Protein AF-A0A812UNX2-F1 (afdb_monomer_lite)

Foldseek 3Di:
DDDDDDDDDDDDPPDPPDPPPDDPDDDQPEPPQAAPAPDCPCLVVLLVVLLVCCLVPVVVSVRSCCNHVNFGSDLLRSLCSLQPPPHALASLLVQCLDPDPSSVSNLLNNLLPQDQAFHALVLLVLSSCVSHFHDPDLSSNLSNLLSSLVNNQVVLVVVVCVVVPNDDDDDDDDPPDDPPDPLVPAQTHVRNVVLAPGSQLSSQLSSLLVVLLCQQQPDDPVRDGDDDDLVRSQVSQQQSGPPRHGRDSVNSVSSNCCSVVPCLDDPPDVPDSRVSSPDDD

pLDDT: mean 79.2, std 22.29, range [27.22, 98.5]

Secondary structure (DSSP, 8-state):
--PPPPP--PPP----S--SSS------SSSSSS-S----TTHHHHHHHHHHHHHH-HHHHHHHHHHTTSS-SSHHHHHHHHHHS---HHHHHHHHTSSSHHHHHHHHHHHHTS--TT--HHHHHHHHHTTSPPPS-HHHHHHHHHHHHHHHHHHHHHHHHHHTT-SPPPPPP----------TT---HHHHHTT-S-HHHHHHHHHHHHHHHHHHHS--TT-PPP---HHHHHHHTTT-SGGG----HHHHHHHHHHHHH--------TT-TTTT-----

InterPro domains:
  IPR000904 Sec7 domain [PF01369] (45-261)
  IPR000904 Sec7 domain [PS50190] (35-262)
  IPR000904 Sec7 domain [SM00222] (39-264)
  IPR023394 Sec7, C-terminal domain superfamily [G3DSA:1.10.1000.11] (116-267)
  IPR035999 Sec7 domain superfamily [SSF48425] (43-262)

Organism: Symbiodinium pilosum (NCBI:txid2952)

Sequence (281 aa):
MKGPHPHSCLFNPDSPEDIVGSRLQYEPFFVPRQPVIRSQQFKKEFQRIGTLIFNRQPGFGLAFLVASGVARDYPVDMSTFLRRSKVDIKQVGNFLGEAFSLSHTIRLEFLNSVVLQNTGVVSALIQVFHMLQLPDDLQKINRLVHGVARIWWRQHERMQRESSGAAAPRKPLQENGSMQLNLSQELSGLELKQYLSGSDVLHQLMFSTVMLHWYLYRDGPSGTKKDMDFETWQRQNRGIETNGTNVPDHVQQQVYTLVNKASWRRTRCRRSPFCCVLIEI

Radius of gyration: 22.48 Å; chains: 1; bounding box: 42×66×66 Å

Structure (mmCIF, N/CA/C/O backbone):
data_AF-A0A812UNX2-F1
#
_entry.id   AF-A0A812UNX2-F1
#
loop_
_atom_site.group_PDB
_atom_site.id
_atom_site.type_symbol
_atom_site.label_atom_id
_atom_site.label_alt_id
_atom_site.label_comp_id
_atom_site.label_asym_id
_atom_site.label_entity_id
_atom_site.label_seq_id
_atom_site.pdbx_PDB_ins_code
_atom_site.Cartn_x
_atom_site.Cartn_y
_atom_site.Cartn_z
_atom_site.occupancy
_atom_site.B_iso_or_equiv
_atom_site.auth_seq_id
_atom_site.auth_comp_id
_atom_site.auth_asym_id
_atom_site.auth_atom_id
_atom_site.pdbx_PDB_model_num
ATOM 1 N N . MET A 1 1 ? -9.775 -40.201 44.519 1.00 35.72 1 MET A N 1
ATOM 2 C CA . MET A 1 1 ? -9.105 -41.322 43.826 1.00 35.72 1 MET A CA 1
ATOM 3 C C . MET A 1 1 ? -9.282 -41.128 42.326 1.00 35.72 1 MET A C 1
ATOM 5 O O . MET A 1 1 ? -10.330 -40.662 41.910 1.00 35.72 1 MET A O 1
ATOM 9 N N . LYS A 1 2 ? -8.187 -41.357 41.598 1.00 37.22 2 LYS A N 1
ATOM 10 C CA . LYS A 1 2 ? -7.850 -41.028 40.199 1.00 37.22 2 LYS A CA 1
ATOM 11 C C . LYS A 1 2 ? -8.960 -41.237 39.148 1.00 37.22 2 LYS A C 1
ATOM 13 O O . LYS A 1 2 ? -9.562 -42.302 39.098 1.00 37.22 2 LYS A O 1
ATOM 18 N N . GLY A 1 3 ? -9.144 -40.236 38.280 1.00 30.86 3 GLY A N 1
ATOM 19 C CA . GLY A 1 3 ? -9.826 -40.371 36.984 1.00 30.86 3 GLY A CA 1
ATOM 20 C C . GLY A 1 3 ? -8.896 -40.960 35.906 1.00 30.86 3 GLY A C 1
ATOM 21 O O . GLY A 1 3 ? -7.685 -41.030 36.138 1.00 30.86 3 GLY A O 1
ATOM 22 N N . PRO A 1 4 ? -9.420 -41.408 34.750 1.00 43.41 4 PRO A N 1
ATOM 23 C CA . PRO A 1 4 ? -8.612 -42.079 33.741 1.00 43.41 4 PRO A CA 1
ATOM 24 C C . PRO A 1 4 ? -7.936 -41.085 32.784 1.00 43.41 4 PRO A C 1
ATOM 26 O O . PRO A 1 4 ? -8.546 -40.134 32.298 1.00 43.41 4 PRO A O 1
ATOM 29 N N . HIS A 1 5 ? -6.647 -41.333 32.546 1.00 39.78 5 HIS A N 1
ATOM 30 C CA . HIS A 1 5 ? -5.764 -40.616 31.628 1.00 39.78 5 HIS A CA 1
ATOM 31 C C . HIS A 1 5 ? -6.117 -40.863 30.145 1.00 39.78 5 HIS A C 1
ATOM 33 O O . HIS A 1 5 ? -6.666 -41.915 29.816 1.00 39.78 5 HIS A O 1
ATOM 39 N N . PRO A 1 6 ? -5.767 -39.926 29.242 1.00 43.19 6 PRO A N 1
ATOM 40 C CA . PRO A 1 6 ? -6.031 -40.040 27.813 1.00 43.19 6 PRO A CA 1
ATOM 41 C C . PRO A 1 6 ? -4.988 -40.907 27.094 1.00 43.19 6 PRO A C 1
ATOM 43 O O . PRO A 1 6 ? -3.814 -40.946 27.464 1.00 43.19 6 PRO A O 1
ATOM 46 N N . HIS A 1 7 ? -5.445 -41.569 26.031 1.00 37.22 7 HIS A N 1
ATOM 47 C CA . HIS A 1 7 ? -4.655 -42.393 25.124 1.00 37.22 7 HIS A CA 1
ATOM 48 C C . HIS A 1 7 ? -3.455 -41.632 24.541 1.00 37.22 7 HIS A C 1
ATOM 50 O O . HIS A 1 7 ? -3.594 -40.605 23.879 1.00 37.22 7 HIS A O 1
ATOM 56 N N . SER A 1 8 ? -2.270 -42.185 24.782 1.00 34.94 8 SER A N 1
ATOM 57 C CA . SER A 1 8 ? -1.001 -41.833 24.160 1.00 34.94 8 SER A CA 1
ATOM 58 C C . SER A 1 8 ? -0.968 -42.316 22.706 1.00 34.94 8 SER A C 1
ATOM 60 O O . SER A 1 8 ? -0.849 -43.517 22.460 1.00 34.94 8 SER A O 1
ATOM 62 N N . CYS A 1 9 ? -1.038 -41.398 21.743 1.00 38.69 9 CYS A N 1
ATOM 63 C CA . CYS A 1 9 ? -0.617 -41.680 20.372 1.00 38.69 9 CYS A CA 1
ATOM 64 C C . CYS A 1 9 ? 0.909 -41.553 20.299 1.00 38.69 9 CYS A C 1
ATOM 66 O O . CYS A 1 9 ? 1.467 -40.481 20.534 1.00 38.69 9 CYS A O 1
ATOM 68 N N . LEU A 1 10 ? 1.563 -42.679 20.021 1.00 32.06 10 LEU A N 1
ATOM 69 C CA . LEU A 1 10 ? 2.997 -42.808 19.793 1.00 32.06 10 LEU A CA 1
ATOM 70 C C . LEU A 1 10 ? 3.402 -41.988 18.557 1.00 32.06 10 LEU A C 1
ATOM 72 O O . LEU A 1 10 ? 2.867 -42.196 17.470 1.00 32.06 10 LEU A O 1
ATOM 76 N N . PHE A 1 11 ? 4.334 -41.053 18.740 1.00 35.94 11 PHE A N 1
ATOM 77 C CA . PHE A 1 11 ? 4.992 -40.320 17.659 1.00 35.94 11 PHE A CA 1
ATOM 78 C C . PHE A 1 11 ? 6.116 -41.184 17.076 1.00 35.94 11 PHE A C 1
ATOM 80 O O . PHE A 1 11 ? 6.968 -41.673 17.816 1.00 35.94 11 PHE A O 1
ATOM 87 N N . ASN A 1 12 ? 6.105 -41.354 15.757 1.00 34.09 12 ASN A N 1
ATOM 88 C CA . ASN A 1 12 ? 7.154 -42.010 14.981 1.00 34.09 12 ASN A CA 1
ATOM 89 C C . ASN A 1 12 ? 8.088 -40.906 14.425 1.00 34.09 12 ASN A C 1
ATOM 91 O O . ASN A 1 12 ? 7.558 -39.983 13.805 1.00 34.09 12 ASN A O 1
ATOM 95 N N . PRO A 1 13 ? 9.414 -40.912 14.669 1.00 37.62 13 PRO A N 1
ATOM 96 C CA . PRO A 1 13 ? 10.252 -39.723 14.461 1.00 37.62 13 PRO A CA 1
ATOM 97 C C . PRO A 1 13 ? 10.945 -39.599 13.086 1.00 37.62 13 PRO A C 1
ATOM 99 O O . PRO A 1 13 ? 11.789 -38.722 12.939 1.00 37.62 13 PRO A O 1
ATOM 102 N N . ASP A 1 14 ? 10.586 -40.387 12.068 1.00 36.62 14 ASP A N 1
ATOM 103 C CA . ASP A 1 14 ? 11.322 -40.410 10.787 1.00 36.62 14 ASP A CA 1
ATOM 104 C C . ASP A 1 14 ? 10.570 -39.765 9.604 1.00 36.62 14 ASP A C 1
ATOM 106 O O . ASP A 1 14 ? 10.225 -40.426 8.625 1.00 36.62 14 ASP A O 1
ATOM 110 N N . SER A 1 15 ? 10.356 -38.444 9.650 1.00 35.38 15 SER A N 1
ATOM 111 C CA . SER A 1 15 ? 10.070 -37.643 8.442 1.00 35.38 15 SER A CA 1
ATOM 112 C C . SER A 1 15 ? 10.490 -36.168 8.621 1.00 35.38 15 SER A C 1
ATOM 114 O O . SER A 1 15 ? 9.888 -35.482 9.452 1.00 35.38 15 SER A O 1
ATOM 116 N N . PRO A 1 16 ? 11.475 -35.634 7.867 1.00 42.53 16 PRO A N 1
ATOM 117 C CA . PRO A 1 16 ? 11.962 -34.258 8.044 1.00 42.53 16 PRO A CA 1
ATOM 118 C C . PRO A 1 16 ? 11.144 -33.143 7.368 1.00 42.53 16 PRO A C 1
ATOM 120 O O . PRO A 1 16 ? 11.578 -31.995 7.388 1.00 42.53 16 PRO A O 1
ATOM 123 N N . GLU A 1 17 ? 9.984 -33.416 6.772 1.00 40.62 17 GLU A N 1
ATOM 124 C CA . GLU A 1 17 ? 9.268 -32.425 5.958 1.00 40.62 17 GLU A CA 1
ATOM 125 C C . GLU A 1 17 ? 7.777 -32.387 6.310 1.00 40.62 17 GLU A C 1
ATOM 127 O O . GLU A 1 17 ? 6.999 -33.054 5.651 1.00 40.62 17 GLU A O 1
ATOM 132 N N . ASP A 1 18 ? 7.389 -31.662 7.377 1.00 37.00 18 ASP A N 1
ATOM 133 C CA . ASP A 1 18 ? 6.013 -31.129 7.561 1.00 37.00 18 ASP A CA 1
ATOM 134 C C . ASP A 1 18 ? 5.828 -30.250 8.830 1.00 37.00 18 ASP A C 1
ATOM 136 O O . ASP A 1 18 ? 4.821 -30.311 9.540 1.00 37.00 18 ASP A O 1
ATOM 140 N N . ILE A 1 19 ? 6.785 -29.363 9.149 1.00 45.00 19 ILE A N 1
ATOM 141 C CA . ILE A 1 19 ? 6.707 -28.476 10.336 1.00 45.00 19 ILE A CA 1
ATOM 142 C C . ILE A 1 19 ? 6.565 -26.997 9.945 1.00 45.00 19 ILE A C 1
ATOM 144 O O . ILE A 1 19 ? 7.319 -26.148 10.402 1.00 45.00 19 ILE A O 1
ATOM 148 N N . VAL A 1 20 ? 5.593 -26.648 9.095 1.00 41.06 20 VAL A N 1
ATOM 149 C CA . VAL A 1 20 ? 5.113 -25.243 8.984 1.00 41.06 20 VAL A CA 1
ATOM 150 C C . VAL A 1 20 ? 3.575 -25.148 8.868 1.00 41.06 20 VAL A C 1
ATOM 152 O O . VAL A 1 20 ? 3.011 -24.058 8.828 1.00 41.06 20 VAL A O 1
ATOM 155 N N . GLY A 1 21 ? 2.852 -26.275 8.866 1.00 41.56 21 GLY A N 1
ATOM 156 C CA . GLY A 1 21 ? 1.404 -26.301 8.603 1.00 41.56 21 GLY A CA 1
ATOM 157 C C . GLY A 1 21 ? 0.472 -26.346 9.820 1.00 41.56 21 GLY A C 1
ATOM 158 O O . GLY A 1 21 ? -0.728 -26.121 9.671 1.00 41.56 21 GLY A O 1
ATOM 159 N N . SER A 1 22 ? 0.972 -26.610 11.030 1.00 44.12 22 SER A N 1
ATOM 160 C CA . SER A 1 22 ? 0.109 -27.049 12.138 1.00 44.12 22 SER A CA 1
ATOM 161 C C . SER A 1 22 ? 0.280 -26.193 13.396 1.00 44.12 22 SER A C 1
ATOM 163 O O . SER A 1 22 ? 1.251 -26.342 14.127 1.00 44.12 22 SER A O 1
ATOM 165 N N . ARG A 1 23 ? -0.734 -25.353 13.674 1.00 41.44 23 ARG A N 1
ATOM 166 C CA . ARG A 1 23 ? -0.936 -24.477 14.857 1.00 41.44 23 ARG A CA 1
ATOM 167 C C . ARG A 1 23 ? -0.158 -23.152 14.897 1.00 41.44 23 ARG A C 1
ATOM 169 O O . ARG A 1 23 ? 0.675 -22.935 15.769 1.00 41.44 23 ARG A O 1
ATOM 176 N N . LEU A 1 24 ? -0.588 -22.170 14.105 1.00 43.03 24 LEU A N 1
ATOM 177 C CA . LEU A 1 24 ? -0.516 -20.780 14.574 1.00 43.03 24 LEU A CA 1
ATOM 178 C C . LEU A 1 24 ? -1.589 -20.601 15.660 1.00 43.03 24 LEU A C 1
ATOM 180 O O . LEU A 1 24 ? -2.754 -20.342 15.358 1.00 43.03 24 LEU A O 1
ATOM 184 N N . GLN A 1 25 ? -1.230 -20.823 16.928 1.00 47.44 25 GLN A N 1
ATOM 185 C CA . GLN A 1 25 ? -2.078 -20.397 18.041 1.00 47.44 25 GLN A CA 1
ATOM 186 C C . GLN A 1 25 ? -2.157 -18.869 18.012 1.00 47.44 25 GLN A C 1
ATOM 188 O O . GLN A 1 25 ? -1.136 -18.187 17.973 1.00 47.44 25 GLN A O 1
ATOM 193 N N . TYR A 1 26 ? -3.375 -18.328 17.982 1.00 52.38 26 TYR A N 1
ATOM 194 C CA . TYR A 1 26 ? -3.584 -16.890 18.091 1.00 52.38 26 TYR A CA 1
ATOM 195 C C . TYR A 1 26 ? -3.174 -16.430 19.493 1.00 52.38 26 TYR A C 1
ATOM 197 O O . TYR A 1 26 ? -3.909 -16.660 20.459 1.00 52.38 26 TYR A O 1
ATOM 205 N N . GLU A 1 27 ? -2.010 -15.795 19.605 1.00 64.12 27 GLU A N 1
ATOM 206 C CA . GLU A 1 27 ? -1.622 -15.077 20.812 1.00 64.12 27 GLU A CA 1
ATOM 207 C C . GLU A 1 27 ? -2.129 -13.629 20.730 1.00 64.12 27 GLU A C 1
ATOM 209 O O . GLU A 1 27 ? -1.767 -12.905 19.801 1.00 64.12 27 GLU A O 1
ATOM 214 N N . PRO A 1 28 ? -2.995 -13.200 21.666 1.00 67.44 28 PRO A N 1
ATOM 215 C CA . PRO A 1 28 ? -3.441 -11.817 21.724 1.00 67.44 28 PRO A CA 1
ATOM 216 C C . PRO A 1 28 ? -2.259 -10.893 22.012 1.00 67.44 28 PRO A C 1
ATOM 218 O O . PRO A 1 28 ? -1.419 -11.190 22.863 1.00 67.44 28 PRO A O 1
ATOM 221 N N . PHE A 1 29 ? -2.213 -9.758 21.320 1.00 79.69 29 PHE A N 1
ATOM 222 C CA . PHE A 1 29 ? -1.148 -8.772 21.477 1.00 79.69 29 PHE A CA 1
ATOM 223 C C . PHE A 1 29 ? -1.317 -7.930 22.739 1.00 79.69 29 PHE A C 1
ATOM 225 O O . PHE A 1 29 ? -0.342 -7.359 23.230 1.00 79.69 29 PHE A O 1
ATOM 232 N N . PHE A 1 30 ? -2.544 -7.828 23.253 1.00 82.44 30 PHE A N 1
ATOM 233 C CA . PHE A 1 30 ? -2.870 -6.964 24.376 1.00 82.44 30 PHE A CA 1
ATOM 234 C C . PHE A 1 30 ? -3.476 -7.747 25.544 1.00 82.44 30 PHE A C 1
ATOM 236 O O . PHE A 1 30 ? -4.302 -8.650 25.394 1.00 82.44 30 PHE A O 1
ATOM 243 N N . VAL A 1 31 ? -3.081 -7.346 26.751 1.00 73.12 31 VAL A N 1
ATOM 244 C CA . VAL A 1 31 ? -3.655 -7.807 28.017 1.00 73.12 31 VAL A CA 1
ATOM 245 C C . VAL A 1 31 ? -4.157 -6.561 28.760 1.00 73.12 31 VAL A C 1
ATOM 247 O O . VAL A 1 31 ? -3.417 -5.579 28.822 1.00 73.12 31 VAL A O 1
ATOM 250 N N . PRO A 1 32 ? -5.380 -6.554 29.323 1.00 68.56 32 PRO A N 1
ATOM 251 C CA . PRO A 1 32 ? -6.352 -7.647 29.382 1.00 68.56 32 PRO A CA 1
ATOM 252 C C . PRO A 1 32 ? -7.090 -7.885 28.053 1.00 68.56 32 PRO A C 1
ATOM 254 O O . PRO A 1 32 ? -7.408 -6.955 27.320 1.00 68.56 32 PRO A O 1
ATOM 257 N N . ARG A 1 33 ? -7.409 -9.159 27.775 1.00 69.69 33 ARG A N 1
ATOM 258 C CA . ARG A 1 33 ? -8.100 -9.593 26.540 1.00 69.69 33 ARG A CA 1
ATOM 259 C C . ARG A 1 33 ? -9.535 -9.073 26.433 1.00 69.69 33 ARG A C 1
ATOM 261 O O . ARG A 1 33 ? -10.098 -9.014 25.344 1.00 69.69 33 ARG A O 1
ATOM 268 N N . GLN A 1 34 ? -10.154 -8.788 27.577 1.00 75.94 34 GLN A N 1
ATOM 269 C CA . GLN A 1 34 ? -11.512 -8.274 27.654 1.00 75.94 34 GLN A CA 1
ATOM 270 C C . GLN A 1 34 ? -11.492 -6.783 27.978 1.00 75.94 34 GLN A C 1
ATOM 272 O O . GLN A 1 34 ? -10.636 -6.345 28.752 1.00 75.94 34 GLN A O 1
ATOM 277 N N . PRO A 1 35 ? -12.469 -6.023 27.458 1.00 84.00 35 PRO A N 1
ATOM 278 C CA . PRO A 1 35 ? -12.638 -4.632 27.831 1.00 84.00 35 PRO A CA 1
ATOM 279 C C . PRO A 1 35 ? -12.766 -4.485 29.346 1.00 84.00 35 PRO A C 1
ATOM 281 O O . PRO A 1 35 ? -13.596 -5.143 29.979 1.00 84.00 35 PRO A O 1
ATOM 284 N N . VAL A 1 36 ? -11.971 -3.585 29.914 1.00 85.00 36 VAL A N 1
ATOM 285 C CA . VAL A 1 36 ? -12.100 -3.156 31.310 1.00 85.00 36 VAL A CA 1
ATOM 286 C C . VAL A 1 36 ? -13.390 -2.352 31.468 1.00 85.00 36 VAL A C 1
ATOM 288 O O . VAL A 1 36 ? -14.116 -2.502 32.450 1.00 85.00 36 VAL A O 1
ATOM 291 N N . ILE A 1 37 ? -13.720 -1.542 30.459 1.00 82.38 37 ILE A N 1
ATOM 292 C CA . ILE A 1 37 ? -14.948 -0.753 30.414 1.00 82.38 37 ILE A CA 1
ATOM 293 C C . ILE A 1 37 ? -15.991 -1.503 29.583 1.00 82.38 37 ILE A C 1
ATOM 295 O O . ILE A 1 37 ? -15.825 -1.699 28.382 1.00 82.38 37 ILE A O 1
ATOM 299 N N . ARG A 1 38 ? -17.086 -1.927 30.225 1.00 77.56 38 ARG A N 1
ATOM 300 C CA . ARG A 1 38 ? -18.174 -2.673 29.560 1.00 77.56 38 ARG A CA 1
ATOM 301 C C . ARG A 1 38 ? -19.283 -1.776 29.005 1.00 77.56 38 ARG A C 1
ATOM 303 O O . ARG A 1 38 ? -20.031 -2.203 28.127 1.00 77.56 38 ARG A O 1
ATOM 310 N N . SER A 1 39 ? -19.388 -0.540 29.497 1.00 80.19 39 SER A N 1
ATOM 311 C C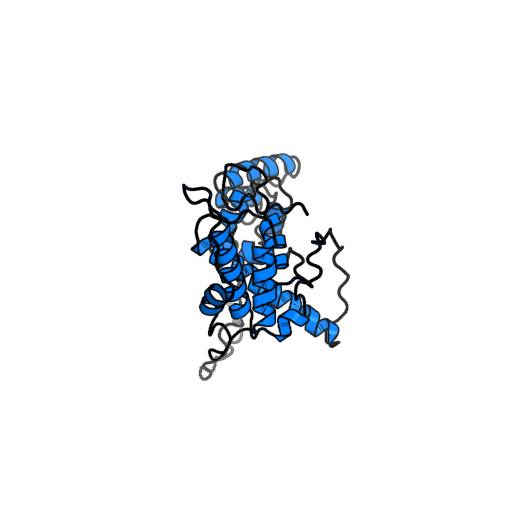A . SER A 1 39 ? -20.393 0.422 29.034 1.00 80.19 39 SER A CA 1
ATOM 312 C C . SER A 1 39 ? -20.062 0.939 27.633 1.00 80.19 39 SER A C 1
ATOM 314 O O . SER A 1 39 ? -18.969 1.440 27.385 1.00 80.19 39 SER A O 1
ATOM 316 N N . GLN A 1 40 ? -21.035 0.863 26.723 1.00 80.81 40 GLN A N 1
ATOM 317 C CA . GLN A 1 40 ? -20.902 1.358 25.347 1.00 80.81 40 GLN A CA 1
ATOM 318 C C . GLN A 1 40 ? -21.234 2.852 25.206 1.00 80.81 40 GLN A C 1
ATOM 320 O O . GLN A 1 40 ? -21.041 3.425 24.134 1.00 80.81 40 GLN A O 1
ATOM 325 N N . GLN A 1 41 ? -21.700 3.498 26.280 1.00 87.38 41 GLN A N 1
ATOM 326 C CA . GLN A 1 41 ? -22.162 4.890 26.266 1.00 87.38 41 GLN A CA 1
ATOM 327 C C . GLN A 1 41 ? -21.089 5.868 25.763 1.00 87.38 41 GLN A C 1
ATOM 329 O O . GLN A 1 41 ? -21.397 6.814 25.043 1.00 87.38 41 GLN A O 1
ATOM 334 N N . PHE A 1 42 ? -19.820 5.605 26.080 1.00 89.31 42 PHE A N 1
ATOM 335 C CA . PHE A 1 42 ? -18.695 6.486 25.752 1.00 89.31 42 PHE A CA 1
ATOM 336 C C . PHE A 1 42 ? -17.849 5.987 24.575 1.00 89.31 42 PHE A C 1
ATOM 338 O O . PHE A 1 42 ? -16.762 6.509 24.336 1.00 89.31 42 PHE A O 1
ATOM 345 N N . LYS A 1 43 ? -18.336 5.010 23.793 1.00 90.19 43 LYS A N 1
ATOM 346 C CA . LYS A 1 43 ? -17.551 4.366 22.724 1.00 90.19 43 LYS A CA 1
ATOM 347 C C . LYS A 1 43 ? -16.965 5.362 21.716 1.00 90.19 43 LYS A C 1
ATOM 349 O O . LYS A 1 43 ? -15.807 5.229 21.332 1.00 90.19 43 LYS A O 1
ATOM 354 N N . LYS A 1 44 ? -17.741 6.373 21.306 1.00 92.06 44 LYS A N 1
ATOM 355 C CA . LYS A 1 44 ? -17.278 7.415 20.369 1.00 92.06 44 LYS A CA 1
ATOM 356 C C . LYS A 1 44 ? -16.172 8.287 20.971 1.00 92.06 44 LYS A C 1
ATOM 358 O O . LYS A 1 44 ? -15.215 8.614 20.275 1.00 92.06 44 LYS A O 1
ATOM 363 N N . GLU A 1 45 ? -16.281 8.630 22.253 1.00 94.31 45 GLU A N 1
ATOM 364 C CA . GLU A 1 45 ? -15.266 9.436 22.936 1.00 94.31 45 GLU A CA 1
ATOM 365 C C . GLU A 1 45 ? -13.988 8.628 23.170 1.00 94.31 45 GLU A C 1
ATOM 367 O O . GLU A 1 45 ? -12.893 9.110 22.891 1.00 94.31 45 GLU A O 1
ATOM 372 N N . PHE A 1 46 ? -14.109 7.354 23.551 1.00 94.81 46 PHE A N 1
ATOM 373 C CA . PHE A 1 46 ? -12.961 6.452 23.627 1.00 94.81 46 PHE A CA 1
ATOM 374 C C . PHE A 1 46 ? -12.296 6.244 22.269 1.00 94.81 46 PHE A C 1
ATOM 376 O O . PHE A 1 46 ? -11.072 6.243 22.191 1.00 94.81 46 PHE A O 1
ATOM 383 N N . GLN A 1 47 ? -13.062 6.147 21.180 1.00 95.44 47 GLN A N 1
ATOM 384 C CA . GLN A 1 47 ? -12.479 6.104 19.841 1.00 95.44 47 GLN A CA 1
ATOM 385 C C . GLN A 1 47 ? -11.676 7.379 19.545 1.00 95.44 47 GLN A C 1
ATOM 387 O O . GLN A 1 47 ? -10.551 7.285 19.060 1.00 95.44 47 GLN A O 1
ATOM 392 N N . ARG A 1 48 ? -12.208 8.562 19.889 1.00 95.50 48 ARG A N 1
ATOM 393 C CA . ARG A 1 48 ? -11.520 9.851 19.711 1.00 95.50 48 ARG A CA 1
ATOM 394 C C . ARG A 1 48 ? -10.224 9.925 20.523 1.00 95.50 48 ARG A C 1
ATOM 396 O O . ARG A 1 48 ? -9.189 10.312 19.982 1.00 95.50 48 ARG A O 1
ATOM 403 N N . ILE A 1 49 ? -10.261 9.517 21.791 1.00 95.69 49 ILE A N 1
ATOM 404 C CA . ILE A 1 49 ? -9.082 9.455 22.667 1.00 95.69 49 ILE A CA 1
ATOM 405 C C . ILE A 1 49 ? -8.061 8.454 22.113 1.00 95.69 49 ILE A C 1
ATOM 407 O O . ILE A 1 49 ? -6.888 8.793 21.979 1.00 95.69 49 ILE A O 1
ATOM 411 N N . GLY A 1 50 ? -8.502 7.262 21.708 1.00 96.44 50 GLY A N 1
ATOM 412 C CA . GLY A 1 50 ? -7.649 6.246 21.094 1.00 96.44 50 GLY A CA 1
ATOM 413 C C . GLY A 1 50 ? -6.966 6.741 19.818 1.00 96.44 50 GLY A C 1
ATOM 414 O O . GLY A 1 50 ? -5.778 6.498 19.637 1.00 96.44 50 GLY A O 1
ATOM 415 N N . THR A 1 51 ? -7.660 7.517 18.978 1.00 97.25 51 THR A N 1
ATOM 416 C CA . THR A 1 51 ? -7.060 8.199 17.817 1.00 97.25 51 THR A CA 1
ATOM 417 C C . THR A 1 51 ? -5.977 9.200 18.228 1.00 97.25 51 THR A C 1
ATOM 419 O O . THR A 1 51 ? -4.898 9.203 17.637 1.00 97.25 51 THR A O 1
ATOM 422 N N . LEU A 1 52 ? -6.218 10.024 19.254 1.00 97.12 52 LEU A N 1
ATOM 423 C CA . LEU A 1 52 ? -5.220 10.981 19.750 1.00 97.12 52 LEU A CA 1
ATOM 424 C C . LEU A 1 52 ? -3.974 10.279 20.306 1.00 97.12 52 LEU A C 1
ATOM 426 O O . LEU A 1 52 ? -2.855 10.712 20.026 1.00 97.12 52 LEU A O 1
ATOM 430 N N . ILE A 1 53 ? -4.160 9.194 21.065 1.00 97.56 53 ILE A N 1
ATOM 431 C CA . ILE A 1 53 ? -3.054 8.388 21.593 1.00 97.56 53 ILE A CA 1
ATOM 432 C C . ILE A 1 53 ? -2.315 7.713 20.437 1.00 97.56 53 ILE A C 1
ATOM 434 O O . ILE A 1 53 ? -1.097 7.826 20.377 1.00 97.56 53 ILE A O 1
ATOM 438 N N . PHE A 1 54 ? -3.022 7.093 19.486 1.00 97.69 54 PHE A N 1
ATOM 439 C CA . PHE A 1 54 ? -2.419 6.432 18.325 1.00 97.69 54 PHE A CA 1
ATOM 440 C C . PHE A 1 54 ? -1.521 7.382 17.527 1.00 97.69 54 PHE A C 1
ATOM 442 O O . PHE A 1 54 ? -0.388 7.037 17.202 1.00 97.69 54 PHE A O 1
ATOM 449 N N . ASN A 1 55 ? -1.991 8.607 17.273 1.00 96.44 55 ASN A N 1
ATOM 450 C CA . ASN A 1 55 ? -1.226 9.598 16.519 1.00 96.44 55 ASN A CA 1
ATOM 451 C C . ASN A 1 55 ? 0.085 10.000 17.222 1.00 96.44 55 ASN A C 1
ATOM 453 O O . ASN A 1 55 ? 1.007 10.473 16.564 1.00 96.44 55 ASN A O 1
ATOM 457 N N . ARG A 1 56 ? 0.212 9.783 18.537 1.00 96.06 56 ARG A N 1
ATOM 458 C CA . ARG A 1 56 ? 1.459 9.998 19.290 1.00 96.06 56 ARG A CA 1
ATOM 459 C C . ARG A 1 56 ? 2.266 8.712 19.452 1.00 96.06 56 ARG A C 1
ATOM 461 O O . ARG A 1 56 ? 3.465 8.706 19.205 1.00 96.06 56 ARG A O 1
ATOM 468 N N . GLN A 1 57 ? 1.609 7.640 19.884 1.00 96.25 57 GLN A N 1
ATOM 469 C CA . GLN A 1 57 ? 2.191 6.336 20.174 1.00 96.25 57 GLN A CA 1
ATOM 470 C C . GLN A 1 57 ? 1.218 5.223 19.727 1.00 96.25 57 GLN A C 1
ATOM 472 O O . GLN A 1 57 ? 0.324 4.830 20.486 1.00 96.25 57 GLN A O 1
ATOM 477 N N . PRO A 1 58 ? 1.383 4.689 18.500 1.00 95.94 58 PRO A N 1
ATOM 478 C CA . PRO A 1 58 ? 0.455 3.735 17.889 1.00 95.94 58 PRO A CA 1
ATOM 479 C C . PRO A 1 58 ? 0.109 2.521 18.758 1.00 95.94 58 PRO A C 1
ATOM 481 O O . PRO A 1 58 ? -1.067 2.207 18.931 1.00 95.94 58 PRO A O 1
ATOM 484 N N . GLY A 1 59 ? 1.116 1.878 19.363 1.00 94.06 59 GLY A N 1
ATOM 485 C CA . GLY A 1 59 ? 0.918 0.694 20.206 1.00 94.06 59 GLY A CA 1
ATOM 486 C C . GLY A 1 59 ? 0.006 0.956 21.409 1.00 94.06 59 GLY A C 1
ATOM 487 O O . GLY A 1 59 ? -0.926 0.192 21.647 1.00 94.06 59 GLY A O 1
ATOM 488 N N . PHE A 1 60 ? 0.205 2.075 22.115 1.00 95.25 60 PHE A N 1
ATOM 489 C CA . PHE A 1 60 ? -0.651 2.458 23.243 1.00 95.25 60 PHE A CA 1
ATOM 490 C C . PHE A 1 60 ? -2.052 2.877 22.799 1.00 95.25 60 PHE A C 1
ATOM 492 O O . PHE A 1 60 ? -3.020 2.611 23.507 1.00 95.25 60 PHE A O 1
ATOM 499 N N . GLY A 1 61 ? -2.185 3.489 21.619 1.00 96.44 61 GLY A N 1
ATOM 500 C CA . GLY A 1 61 ? -3.492 3.814 21.050 1.00 96.44 61 GLY A CA 1
ATOM 501 C C . GLY A 1 61 ? -4.324 2.558 20.802 1.00 96.44 61 GLY A C 1
ATOM 502 O O . GLY A 1 61 ? -5.477 2.492 21.223 1.00 96.44 61 GLY A O 1
ATOM 503 N N . LEU A 1 62 ? -3.722 1.534 20.190 1.00 95.81 62 LEU A N 1
ATOM 504 C CA . LEU A 1 62 ? -4.376 0.242 19.973 1.00 95.81 62 LEU A CA 1
ATOM 505 C C . LEU A 1 62 ? -4.691 -0.475 21.295 1.00 95.81 62 LEU A C 1
ATOM 507 O O . LEU A 1 62 ? -5.816 -0.941 21.473 1.00 95.81 62 LEU A O 1
ATOM 511 N N . ALA A 1 63 ? -3.756 -0.483 22.251 1.00 93.94 63 ALA A N 1
ATOM 512 C CA . ALA A 1 63 ? -3.984 -1.051 23.581 1.00 93.94 63 ALA A CA 1
ATOM 513 C C . ALA A 1 63 ? -5.176 -0.389 24.294 1.00 93.94 63 ALA A C 1
ATOM 515 O O . ALA A 1 63 ? -6.038 -1.073 24.846 1.00 93.94 63 ALA A O 1
ATOM 516 N N . PHE A 1 64 ? -5.266 0.944 24.239 1.00 94.81 64 PHE A N 1
ATOM 517 C CA . PHE A 1 64 ? -6.376 1.695 24.822 1.00 94.81 64 PHE A CA 1
ATOM 518 C C . PHE A 1 64 ? -7.717 1.332 24.174 1.00 94.81 64 PHE A C 1
ATOM 520 O O . PHE A 1 64 ? -8.718 1.166 24.872 1.00 94.81 64 PHE A O 1
ATOM 527 N N . LEU A 1 65 ? -7.759 1.175 22.849 1.00 94.06 65 LEU A N 1
ATOM 528 C CA . LEU A 1 65 ? -8.981 0.798 22.130 1.00 94.06 65 LEU A CA 1
ATOM 529 C C . LEU A 1 65 ? -9.478 -0.598 22.524 1.00 94.06 65 LEU A C 1
ATOM 531 O O . LEU A 1 65 ? -10.689 -0.796 22.620 1.00 94.06 65 LEU A O 1
ATOM 535 N N . VAL A 1 66 ? -8.563 -1.533 22.797 1.00 93.00 66 VAL A N 1
ATOM 536 C CA . VAL A 1 66 ? -8.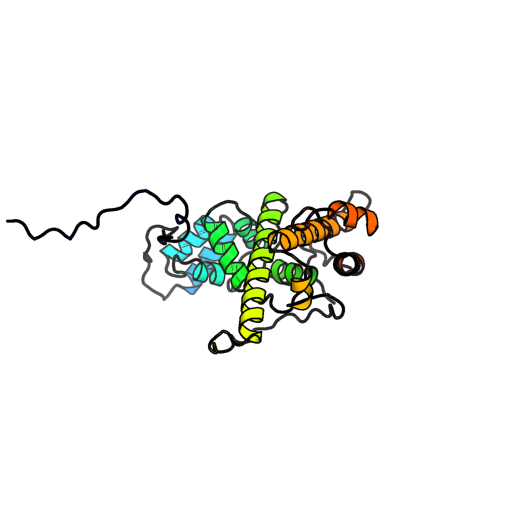897 -2.864 23.333 1.00 93.00 66 VAL A CA 1
ATOM 537 C C . VAL A 1 66 ? -9.407 -2.760 24.762 1.00 93.00 66 VAL A C 1
ATOM 539 O O . VAL A 1 66 ? -10.505 -3.227 25.066 1.00 93.00 66 VAL A O 1
ATOM 542 N N . ALA A 1 67 ? -8.654 -2.088 25.633 1.00 92.12 67 ALA A N 1
ATOM 543 C CA . ALA A 1 67 ? -8.995 -1.956 27.047 1.00 92.12 67 ALA A CA 1
ATOM 544 C C . ALA A 1 67 ? -10.333 -1.224 27.271 1.00 92.12 67 ALA A C 1
ATOM 546 O O . ALA A 1 67 ? -11.072 -1.547 28.201 1.00 92.12 67 ALA A O 1
ATOM 547 N N . SER A 1 68 ? -10.675 -0.267 26.405 1.00 92.44 68 SER A N 1
ATOM 548 C CA . SER A 1 68 ? -11.943 0.477 26.440 1.00 92.44 68 SER A CA 1
ATOM 549 C C . SER A 1 68 ? -13.103 -0.218 25.714 1.00 92.44 68 SER A C 1
ATOM 551 O O . SER A 1 68 ? -14.228 0.277 25.754 1.00 92.44 68 SER A O 1
ATOM 553 N N . GLY A 1 69 ? -12.857 -1.347 25.039 1.00 91.12 69 GLY A N 1
ATOM 554 C CA . GLY A 1 69 ? -13.878 -2.098 24.299 1.00 91.12 69 GLY A CA 1
ATOM 555 C C . GLY A 1 69 ? -14.354 -1.447 23.004 1.00 91.12 69 GLY A C 1
ATOM 556 O O . GLY A 1 69 ? -15.408 -1.812 22.475 1.00 91.12 69 GLY A O 1
ATOM 557 N N . VAL A 1 70 ? -13.585 -0.494 22.472 1.00 92.44 70 VAL A N 1
ATOM 558 C CA . VAL A 1 70 ? -13.844 0.112 21.161 1.00 92.44 70 VAL A CA 1
ATOM 559 C C . VAL A 1 70 ? -13.513 -0.870 20.040 1.00 92.44 70 VAL A C 1
ATOM 561 O O . VAL A 1 70 ? -14.294 -0.993 19.095 1.00 92.44 70 VAL A O 1
ATOM 564 N N . ALA A 1 71 ? -12.390 -1.577 20.169 1.00 91.81 71 ALA A N 1
ATOM 565 C CA . ALA A 1 71 ? -11.940 -2.617 19.254 1.00 91.81 71 ALA A CA 1
ATOM 566 C C . ALA A 1 71 ? -11.687 -3.915 20.026 1.00 91.81 71 ALA A C 1
ATOM 568 O O . ALA A 1 71 ? -11.368 -3.895 21.212 1.00 91.81 71 ALA A O 1
ATOM 569 N N . ARG A 1 72 ? -11.824 -5.054 19.352 1.00 90.81 72 ARG A N 1
ATOM 570 C CA . ARG A 1 72 ? -11.330 -6.323 19.892 1.00 90.81 72 ARG A CA 1
ATOM 571 C C . ARG A 1 72 ? -9.846 -6.439 19.578 1.00 90.81 72 ARG A C 1
ATOM 573 O O . ARG A 1 72 ? -9.375 -5.860 18.599 1.00 90.81 72 ARG A O 1
ATOM 580 N N . ASP A 1 73 ? -9.134 -7.232 20.366 1.00 90.62 73 ASP A N 1
ATOM 581 C CA . ASP A 1 73 ? -7.772 -7.630 20.034 1.00 90.62 73 ASP A CA 1
ATOM 582 C C . ASP A 1 73 ? -7.810 -8.673 18.912 1.00 90.62 73 ASP A C 1
ATOM 584 O O . ASP A 1 73 ? -7.673 -9.863 19.170 1.00 90.62 73 ASP A O 1
ATOM 588 N N . TYR A 1 74 ? -8.110 -8.223 17.690 1.00 92.00 74 TYR A N 1
ATOM 589 C CA . TYR A 1 74 ? -8.013 -8.975 16.442 1.00 92.00 74 TYR A CA 1
ATOM 590 C C . TYR A 1 74 ? -7.472 -8.058 15.338 1.00 92.00 74 TYR A C 1
ATOM 592 O O . TYR A 1 74 ? -7.918 -6.910 15.227 1.00 92.00 74 TYR A O 1
ATOM 600 N N . PRO A 1 75 ? -6.593 -8.552 14.446 1.00 92.88 75 PRO A N 1
ATOM 601 C CA . PRO A 1 75 ? -6.015 -7.739 13.375 1.00 92.88 75 PRO A CA 1
ATOM 602 C C . PRO A 1 75 ? -7.058 -7.046 12.492 1.00 92.88 75 PRO A C 1
ATOM 604 O O . PRO A 1 75 ? -6.856 -5.902 12.094 1.00 92.88 75 PRO A O 1
ATOM 607 N N . VAL A 1 76 ? -8.193 -7.706 12.229 1.00 93.88 76 VAL A N 1
ATOM 608 C CA . VAL A 1 76 ? -9.286 -7.165 11.401 1.00 93.88 76 VAL A CA 1
ATOM 609 C C . VAL A 1 76 ? -9.954 -5.950 12.040 1.00 93.88 76 VAL A C 1
ATOM 611 O O . VAL A 1 76 ? -10.259 -4.975 11.350 1.00 93.88 76 VAL A O 1
ATOM 614 N N . ASP A 1 77 ? -10.136 -5.966 13.361 1.00 94.44 77 ASP A N 1
ATOM 615 C CA . ASP A 1 77 ? -10.734 -4.858 14.104 1.00 94.44 77 ASP A CA 1
ATOM 616 C C . ASP A 1 77 ? -9.763 -3.670 14.167 1.00 94.44 77 ASP A C 1
ATOM 618 O O . ASP A 1 77 ? -10.160 -2.532 13.911 1.00 94.44 77 ASP A O 1
ATOM 622 N N . MET A 1 78 ? -8.470 -3.934 14.385 1.00 95.06 78 MET A N 1
ATOM 623 C CA . MET A 1 78 ? -7.423 -2.904 14.361 1.00 95.06 78 MET A CA 1
ATOM 624 C C . MET A 1 78 ? -7.279 -2.271 12.976 1.00 95.06 78 MET A C 1
ATOM 626 O O . MET A 1 78 ? -7.290 -1.053 12.831 1.00 95.06 78 MET A O 1
ATOM 630 N N . SER A 1 79 ? -7.212 -3.103 11.940 1.00 95.25 79 SER A N 1
ATOM 631 C CA . SER A 1 79 ? -7.187 -2.699 10.535 1.00 95.25 79 SER A CA 1
ATOM 632 C C . SER A 1 79 ? -8.405 -1.832 10.182 1.00 95.25 79 SER A C 1
ATOM 634 O O . SER A 1 79 ? -8.274 -0.772 9.568 1.00 95.25 79 SER A O 1
ATOM 636 N N . THR A 1 80 ? -9.595 -2.222 10.651 1.00 94.88 80 THR A N 1
ATOM 637 C CA . THR A 1 80 ? -10.829 -1.443 10.477 1.00 94.88 80 THR A CA 1
ATOM 638 C C . THR A 1 80 ? -10.766 -0.095 11.195 1.00 94.88 80 THR A C 1
ATOM 640 O O . THR A 1 80 ? -11.189 0.911 10.621 1.00 94.88 80 THR A O 1
ATOM 643 N N . PHE A 1 81 ? -10.211 -0.041 12.411 1.00 95.31 81 PHE A N 1
ATOM 644 C CA . PHE A 1 81 ? -9.980 1.216 13.123 1.00 95.31 81 PHE A CA 1
ATOM 645 C C . PHE A 1 81 ? -9.062 2.153 12.327 1.00 95.31 81 PHE A C 1
ATOM 647 O O . PHE A 1 81 ? -9.422 3.320 12.163 1.00 95.31 81 PHE A O 1
ATOM 654 N N . LEU A 1 82 ? -7.944 1.647 11.787 1.00 95.31 82 LEU A N 1
ATOM 655 C CA . LEU A 1 82 ? -7.002 2.444 10.990 1.00 95.31 82 LEU A CA 1
ATOM 656 C C . LEU A 1 82 ? -7.643 3.021 9.720 1.00 95.31 82 LEU A C 1
ATOM 658 O O . LEU A 1 82 ? -7.313 4.134 9.334 1.00 95.31 82 LEU A O 1
ATOM 662 N N . ARG A 1 83 ? -8.572 2.293 9.085 1.00 90.94 83 ARG A N 1
ATOM 663 C CA . ARG A 1 83 ? -9.263 2.768 7.872 1.00 90.94 83 ARG A CA 1
ATOM 664 C C . ARG A 1 83 ? -10.416 3.728 8.139 1.00 90.94 83 ARG A C 1
ATOM 666 O O . ARG A 1 83 ? -10.654 4.631 7.349 1.00 90.94 83 ARG A O 1
ATOM 673 N N . ARG A 1 84 ? -11.205 3.477 9.187 1.00 87.19 84 ARG A N 1
ATOM 674 C CA . ARG A 1 84 ? -12.473 4.195 9.421 1.00 87.19 84 ARG A CA 1
ATOM 675 C C . ARG A 1 84 ? -12.339 5.382 10.367 1.00 87.19 84 ARG A C 1
A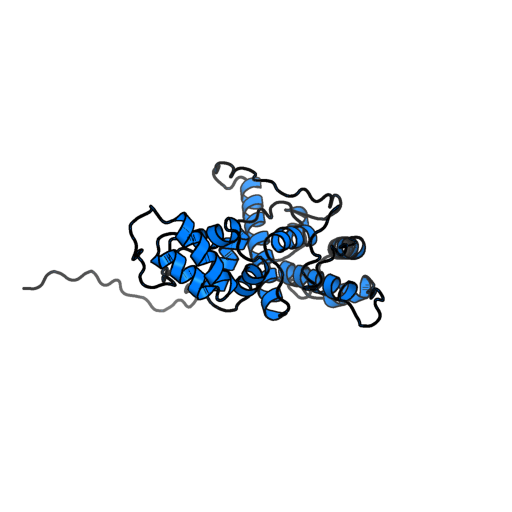TOM 677 O O . ARG A 1 84 ? -13.240 6.216 10.424 1.00 87.19 84 ARG A O 1
ATOM 684 N N . SER A 1 85 ? -11.264 5.444 11.143 1.00 83.12 85 SER A N 1
ATOM 685 C CA . SER A 1 85 ? -11.036 6.534 12.093 1.00 83.12 85 SER A CA 1
ATOM 686 C C . SER A 1 85 ? -10.228 7.650 11.443 1.00 83.12 85 SER A C 1
ATOM 688 O O . SER A 1 85 ? -9.462 7.415 10.516 1.00 83.12 85 SER A O 1
ATOM 690 N N . LYS A 1 86 ? -10.345 8.873 11.969 1.00 88.69 86 LYS A N 1
ATOM 691 C CA . LYS A 1 86 ? -9.553 10.035 11.527 1.00 88.69 86 LYS A CA 1
ATOM 692 C C . LYS A 1 86 ? -8.117 9.992 12.084 1.00 88.69 86 LYS A C 1
ATOM 694 O O . LYS A 1 86 ? -7.659 10.958 12.693 1.00 88.69 86 LYS A O 1
ATOM 699 N N . VAL A 1 87 ? -7.448 8.844 11.964 1.00 91.94 87 VAL A N 1
ATOM 700 C CA . VAL A 1 87 ? -6.032 8.685 12.329 1.00 91.94 87 VAL A CA 1
ATOM 701 C C . VAL A 1 87 ? -5.147 9.395 11.312 1.00 91.94 87 VAL A C 1
ATOM 703 O O . VAL A 1 87 ? -5.505 9.536 10.146 1.00 91.94 87 VAL A O 1
ATOM 706 N N . ASP A 1 88 ? -3.989 9.862 11.765 1.00 92.50 88 ASP A N 1
ATOM 707 C CA . ASP A 1 88 ? -2.998 10.467 10.883 1.00 92.50 88 ASP A CA 1
ATOM 708 C C . ASP A 1 88 ? -2.404 9.392 9.957 1.00 92.50 88 ASP A C 1
ATOM 710 O O . ASP A 1 88 ? -1.761 8.445 10.418 1.00 92.50 88 ASP A O 1
ATOM 714 N N . ILE A 1 89 ? -2.595 9.548 8.643 1.00 91.06 89 ILE A N 1
ATOM 715 C CA . ILE A 1 89 ? -2.101 8.622 7.614 1.00 91.06 89 ILE A CA 1
ATOM 716 C C . ILE A 1 89 ? -0.573 8.459 7.637 1.00 91.06 89 ILE A C 1
ATOM 718 O O . ILE A 1 89 ? -0.067 7.405 7.243 1.00 91.06 89 ILE A O 1
ATOM 722 N N . LYS A 1 90 ? 0.166 9.457 8.145 1.00 91.62 90 LYS A N 1
ATOM 723 C CA . LYS A 1 90 ? 1.612 9.361 8.391 1.00 91.62 90 LYS A CA 1
ATOM 724 C C . LYS A 1 90 ? 1.921 8.342 9.470 1.00 91.62 90 LYS A C 1
ATOM 726 O O . LYS A 1 90 ? 2.808 7.503 9.317 1.00 91.62 90 LYS A O 1
ATOM 731 N N . GLN A 1 91 ? 1.158 8.388 10.554 1.00 95.56 91 GLN A N 1
ATOM 732 C CA . GLN A 1 91 ? 1.318 7.472 11.675 1.00 95.56 91 GLN A CA 1
ATOM 733 C C . GLN A 1 91 ? 0.865 6.062 11.306 1.00 95.56 91 GLN A C 1
ATOM 735 O O . GLN A 1 91 ? 1.516 5.102 11.714 1.00 95.56 91 GLN A O 1
ATOM 740 N N . VAL A 1 92 ? -0.163 5.930 10.459 1.00 96.44 92 VAL A N 1
ATOM 741 C CA . VAL A 1 92 ? -0.550 4.643 9.862 1.00 96.44 92 VAL A CA 1
ATOM 742 C C . VAL A 1 92 ? 0.618 4.039 9.084 1.00 96.44 92 VAL A C 1
ATOM 744 O O . VAL A 1 92 ? 1.031 2.922 9.388 1.00 96.44 92 VAL A O 1
ATOM 747 N N . GLY A 1 93 ? 1.203 4.769 8.131 1.00 95.69 93 GLY A N 1
ATOM 748 C CA . GLY A 1 93 ? 2.318 4.248 7.337 1.00 95.69 93 GLY A CA 1
ATOM 749 C C . GLY A 1 93 ? 3.554 3.914 8.172 1.00 95.69 93 GLY A C 1
ATOM 750 O O . GLY A 1 93 ? 4.131 2.837 8.014 1.00 95.69 93 GLY A O 1
ATOM 751 N N . ASN A 1 94 ? 3.916 4.782 9.124 1.00 97.06 94 ASN A N 1
ATOM 752 C CA . ASN A 1 94 ? 5.024 4.540 10.051 1.00 97.06 94 ASN A CA 1
ATOM 753 C C . ASN A 1 94 ? 4.824 3.271 10.882 1.00 97.06 94 ASN A C 1
ATOM 755 O O . ASN A 1 94 ? 5.749 2.463 10.965 1.00 97.06 94 ASN A O 1
ATOM 759 N N . PHE A 1 95 ? 3.637 3.103 11.472 1.00 98.12 95 PHE A N 1
ATOM 760 C CA . PHE A 1 95 ? 3.291 1.954 12.304 1.00 98.12 95 PHE A CA 1
ATOM 761 C C . PHE A 1 95 ? 3.243 0.658 11.498 1.00 98.12 95 PHE A C 1
ATOM 763 O O . PHE A 1 95 ? 3.844 -0.339 11.900 1.00 98.12 95 PHE A O 1
ATOM 770 N N . LEU A 1 96 ? 2.550 0.669 10.355 1.00 98.06 96 LEU A N 1
ATOM 771 C CA . LEU A 1 96 ? 2.451 -0.501 9.490 1.00 98.06 96 LEU A CA 1
ATOM 772 C C . LEU A 1 96 ? 3.824 -0.887 8.947 1.00 98.06 96 LEU A C 1
ATOM 774 O O . LEU A 1 96 ? 4.085 -2.071 8.792 1.00 98.06 96 LEU A O 1
ATOM 778 N N . GLY A 1 97 ? 4.723 0.068 8.717 1.00 97.75 97 GLY A N 1
ATOM 779 C CA . GLY A 1 97 ? 6.092 -0.179 8.276 1.00 97.75 97 GLY A CA 1
ATOM 780 C C . GLY A 1 97 ? 7.024 -0.796 9.326 1.00 97.75 97 GLY A C 1
ATOM 781 O O . GLY A 1 97 ? 8.117 -1.223 8.958 1.00 97.75 97 GLY A O 1
ATOM 782 N N . GLU A 1 98 ? 6.652 -0.883 10.605 1.00 98.00 98 GLU A N 1
ATOM 783 C CA . GLU A 1 98 ? 7.537 -1.425 11.651 1.00 98.00 98 GLU A CA 1
ATOM 784 C C . GLU A 1 98 ? 7.833 -2.926 11.497 1.00 98.00 98 GLU A C 1
ATOM 786 O O . GLU A 1 98 ? 7.076 -3.679 10.882 1.00 98.00 98 GLU A O 1
ATOM 791 N N . ALA A 1 99 ? 8.945 -3.381 12.077 1.00 96.44 99 ALA A N 1
ATOM 792 C CA . ALA A 1 99 ? 9.323 -4.799 12.092 1.00 96.44 99 ALA A CA 1
ATOM 793 C C . ALA A 1 99 ? 8.595 -5.623 13.176 1.00 96.44 99 ALA A C 1
ATOM 795 O O . ALA A 1 99 ? 8.718 -6.844 13.198 1.00 96.44 99 ALA A O 1
ATOM 796 N N . PHE A 1 100 ? 7.829 -4.978 14.063 1.00 94.69 100 PHE A N 1
ATOM 797 C CA . PHE A 1 100 ? 7.111 -5.651 15.148 1.00 94.69 100 PHE A CA 1
ATOM 798 C C . PHE A 1 100 ? 6.037 -6.620 14.627 1.00 94.69 100 PHE A C 1
ATOM 800 O O . PHE A 1 100 ? 5.363 -6.343 13.632 1.00 94.69 100 PHE A O 1
ATOM 807 N N . SER A 1 101 ? 5.821 -7.731 15.339 1.00 93.94 101 SER A N 1
ATOM 808 C CA . SER A 1 101 ? 4.842 -8.774 14.985 1.00 93.94 101 SER A CA 1
ATOM 809 C C . SER A 1 101 ? 3.408 -8.240 14.877 1.00 93.94 101 SER A C 1
ATOM 811 O O . SER A 1 101 ? 2.693 -8.561 13.922 1.00 93.94 101 SER A O 1
ATOM 813 N N . LEU A 1 102 ? 3.012 -7.362 15.804 1.00 94.12 102 LEU A N 1
ATOM 814 C CA . LEU A 1 102 ? 1.727 -6.657 15.781 1.00 94.12 102 LEU A CA 1
ATOM 815 C C . LEU A 1 102 ? 1.571 -5.837 14.493 1.00 94.12 102 LEU A C 1
ATOM 817 O O . LEU A 1 102 ? 0.585 -5.984 13.770 1.00 94.12 102 LEU A O 1
ATOM 821 N N . SER A 1 103 ? 2.570 -5.010 14.178 1.00 97.00 103 SER A N 1
ATOM 822 C CA . SER A 1 103 ? 2.588 -4.181 12.972 1.00 97.00 103 SER A CA 1
ATOM 823 C C . SER A 1 103 ? 2.552 -5.016 11.701 1.00 97.00 103 SER A C 1
ATOM 825 O O . SER A 1 103 ? 1.818 -4.684 10.775 1.00 97.00 103 SER A O 1
ATOM 827 N N . HIS A 1 104 ? 3.301 -6.120 11.652 1.00 96.62 104 HIS A N 1
ATOM 828 C CA . HIS A 1 104 ? 3.292 -7.042 10.522 1.00 96.62 104 HIS A CA 1
ATOM 829 C C . HIS A 1 104 ? 1.903 -7.652 10.297 1.00 96.62 104 HIS A C 1
ATOM 831 O O . HIS A 1 104 ? 1.378 -7.608 9.184 1.00 96.62 104 HIS A O 1
ATOM 837 N N . THR A 1 105 ? 1.284 -8.167 11.358 1.00 95.88 105 THR A N 1
ATOM 838 C CA . THR A 1 105 ? -0.028 -8.820 11.279 1.00 95.88 105 THR A CA 1
ATOM 839 C C . THR A 1 105 ? -1.112 -7.828 10.858 1.00 95.88 105 THR A C 1
ATOM 841 O O . THR A 1 105 ? -1.895 -8.108 9.948 1.00 95.88 105 THR A O 1
ATOM 844 N N . ILE A 1 106 ? -1.119 -6.628 11.450 1.00 97.25 106 ILE A N 1
ATOM 845 C CA . ILE A 1 106 ? -2.069 -5.573 11.077 1.00 97.25 106 ILE A CA 1
ATOM 846 C C . ILE A 1 106 ? -1.789 -5.055 9.663 1.00 97.25 106 ILE A C 1
ATOM 848 O O . ILE A 1 106 ? -2.743 -4.784 8.944 1.00 97.25 106 ILE A O 1
ATOM 852 N N . ARG A 1 107 ? -0.529 -4.967 9.209 1.00 98.06 107 ARG A N 1
ATOM 853 C CA . ARG A 1 107 ? -0.189 -4.594 7.822 1.00 98.06 107 ARG A CA 1
ATOM 854 C C . ARG A 1 107 ? -0.818 -5.549 6.824 1.00 98.06 107 ARG A C 1
ATOM 856 O O . ARG A 1 107 ? -1.451 -5.087 5.881 1.00 98.06 107 ARG A O 1
ATOM 863 N N . LEU A 1 108 ? -0.658 -6.857 7.020 1.00 96.81 108 LEU A N 1
ATOM 864 C CA . LEU A 1 108 ? -1.234 -7.843 6.105 1.00 96.81 108 LEU A CA 1
ATOM 865 C C . LEU A 1 108 ? -2.760 -7.734 6.056 1.00 96.81 108 LEU A C 1
ATOM 867 O O . LEU A 1 108 ? -3.337 -7.785 4.974 1.00 96.81 108 LEU A O 1
ATOM 871 N N . GLU A 1 109 ? -3.405 -7.529 7.203 1.00 96.94 109 GLU A N 1
ATOM 872 C CA . GLU A 1 109 ? -4.859 -7.378 7.269 1.00 96.94 109 GLU A CA 1
ATOM 873 C C . GLU A 1 109 ? -5.350 -6.027 6.724 1.00 96.94 109 GLU A C 1
ATOM 875 O O . GLU A 1 109 ? -6.415 -5.939 6.116 1.00 96.94 109 GLU A O 1
ATOM 880 N N . PHE A 1 110 ? -4.576 -4.957 6.897 1.00 97.31 110 PHE A N 1
ATOM 881 C CA . PHE A 1 110 ? -4.838 -3.651 6.295 1.00 97.31 110 PHE A CA 1
ATOM 882 C C . PHE A 1 110 ? -4.781 -3.739 4.775 1.00 97.31 110 PHE A C 1
ATOM 884 O O . PHE A 1 110 ? -5.737 -3.367 4.101 1.00 97.31 110 PHE A O 1
ATOM 891 N N . LEU A 1 111 ? -3.712 -4.313 4.231 1.00 97.00 111 LEU A N 1
ATOM 892 C CA . LEU A 1 111 ? -3.551 -4.479 2.791 1.00 97.00 111 LEU A CA 1
ATOM 893 C C . LEU A 1 111 ? -4.590 -5.438 2.200 1.00 97.00 111 LEU A C 1
ATOM 895 O O . LEU A 1 111 ? -5.101 -5.187 1.116 1.00 97.00 111 LEU A O 1
ATOM 899 N N . ASN A 1 112 ? -4.970 -6.496 2.925 1.00 96.06 112 ASN A N 1
ATOM 900 C CA . ASN A 1 112 ? -6.020 -7.423 2.493 1.00 96.06 112 ASN A CA 1
ATOM 901 C C . ASN A 1 112 ? -7.389 -6.751 2.303 1.00 96.06 112 ASN A C 1
ATOM 903 O O . ASN A 1 112 ? -8.218 -7.258 1.554 1.00 96.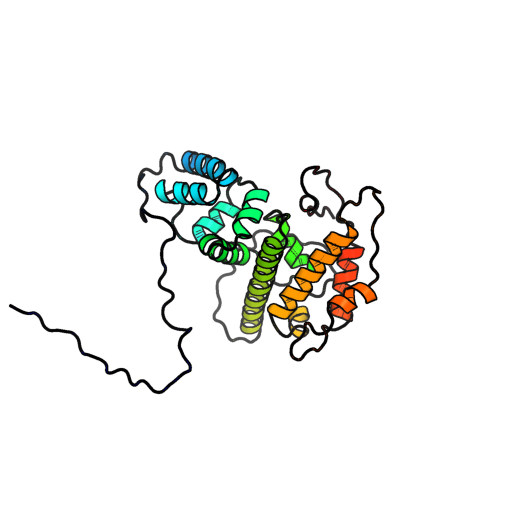06 112 ASN A O 1
ATOM 907 N N . SER A 1 113 ? -7.629 -5.631 2.984 1.00 94.38 113 SER A N 1
ATOM 908 C CA . SER A 1 113 ? -8.872 -4.871 2.852 1.00 94.38 113 SER A CA 1
ATOM 909 C C . SER A 1 113 ? -8.905 -3.921 1.650 1.00 94.38 113 SER A C 1
ATOM 911 O O . SER A 1 113 ? -9.952 -3.333 1.382 1.00 94.38 113 SER A O 1
ATOM 913 N N . VAL A 1 114 ? -7.779 -3.759 0.948 1.00 92.00 114 VAL A N 1
ATOM 914 C CA . VAL A 1 114 ? -7.673 -2.964 -0.279 1.00 92.00 114 VAL A CA 1
ATOM 915 C C . VAL A 1 114 ? -8.007 -3.856 -1.472 1.00 92.00 114 VAL A C 1
ATOM 917 O O . VAL A 1 114 ? -7.489 -4.968 -1.590 1.00 92.00 114 VAL A O 1
ATOM 920 N N . VAL A 1 115 ? -8.880 -3.380 -2.359 1.00 91.69 115 VAL A N 1
ATOM 921 C CA . VAL A 1 115 ? -9.268 -4.106 -3.575 1.00 91.69 115 VAL A CA 1
ATOM 922 C C . VAL A 1 115 ? -8.191 -3.902 -4.637 1.00 91.69 115 VAL A C 1
ATOM 924 O O . VAL A 1 115 ? -8.238 -2.919 -5.360 1.00 91.69 115 VAL A O 1
ATOM 927 N N . LEU A 1 116 ? -7.224 -4.816 -4.725 1.00 94.44 116 LEU A N 1
ATOM 928 C CA . LEU A 1 116 ? -6.119 -4.757 -5.694 1.00 94.44 116 LEU A CA 1
ATOM 929 C C . LEU A 1 116 ? -6.404 -5.574 -6.961 1.00 94.44 116 LEU A C 1
ATOM 931 O O . LEU A 1 116 ? -5.535 -5.720 -7.816 1.00 94.44 116 LEU A O 1
ATOM 935 N N . GLN A 1 117 ? -7.598 -6.142 -7.080 1.00 92.75 117 GLN A N 1
ATOM 936 C CA . GLN A 1 117 ? -8.011 -6.916 -8.246 1.00 92.75 117 GLN A CA 1
ATOM 937 C C . GLN A 1 117 ? -7.944 -6.054 -9.509 1.00 92.75 117 GLN A C 1
ATOM 939 O O . GLN A 1 117 ? -8.378 -4.904 -9.490 1.00 92.75 117 GLN A O 1
ATOM 944 N N . ASN A 1 118 ? -7.414 -6.616 -10.597 1.00 92.69 118 ASN A N 1
ATOM 945 C CA . ASN A 1 118 ? -7.273 -5.933 -11.890 1.00 92.69 118 ASN A CA 1
ATOM 946 C C . ASN A 1 118 ? -6.412 -4.659 -11.850 1.00 92.69 118 ASN A C 1
ATOM 948 O O . ASN A 1 118 ? -6.536 -3.802 -12.716 1.00 92.69 118 ASN A O 1
ATOM 952 N N . THR A 1 119 ? -5.522 -4.532 -10.864 1.00 94.62 119 THR A N 1
ATOM 953 C CA . THR A 1 119 ? -4.499 -3.476 -10.841 1.00 94.62 119 THR A CA 1
ATOM 954 C C . THR A 1 119 ? -3.190 -3.982 -11.444 1.00 94.62 119 THR A C 1
ATOM 956 O O . THR A 1 119 ? -2.919 -5.186 -11.438 1.00 94.62 119 THR A O 1
ATOM 959 N N . GLY A 1 120 ? -2.382 -3.070 -11.977 1.00 94.94 120 GLY A N 1
ATOM 960 C CA . GLY A 1 120 ? -0.984 -3.290 -12.342 1.00 94.94 120 GLY A CA 1
ATOM 961 C C . GLY A 1 120 ? -0.015 -2.884 -11.225 1.00 94.94 120 GLY A C 1
ATOM 962 O O . GLY A 1 120 ? -0.411 -2.687 -10.076 1.00 94.94 120 GLY A O 1
ATOM 963 N N . VAL A 1 121 ? 1.274 -2.762 -11.547 1.00 95.81 121 VAL A N 1
ATOM 964 C CA . VAL A 1 121 ? 2.333 -2.394 -10.585 1.00 95.81 121 VAL A CA 1
ATOM 965 C C . VAL A 1 121 ? 2.108 -0.993 -10.006 1.00 95.81 121 VAL A C 1
ATOM 967 O O . VAL A 1 121 ? 2.149 -0.802 -8.790 1.00 95.81 121 VAL A O 1
ATOM 970 N N . VAL A 1 122 ? 1.875 -0.009 -10.870 1.00 92.75 122 VAL A N 1
ATOM 971 C CA . VAL A 1 122 ? 1.741 1.409 -10.535 1.00 92.75 122 VAL A CA 1
ATOM 972 C C . VAL A 1 122 ? 0.382 1.675 -9.893 1.00 92.75 122 VAL A C 1
ATOM 974 O O . VAL A 1 122 ? 0.346 2.257 -8.808 1.00 92.75 122 VAL A O 1
ATOM 977 N N . SER A 1 123 ? -0.726 1.203 -10.477 1.00 91.25 123 SER A N 1
ATOM 978 C CA . SER A 1 123 ? -2.061 1.371 -9.871 1.00 91.25 123 SER A CA 1
ATOM 979 C C . SER A 1 123 ? -2.181 0.714 -8.496 1.00 91.25 123 SER A C 1
ATOM 981 O O . SER A 1 123 ? -2.734 1.339 -7.591 1.00 91.25 123 SER A O 1
ATOM 983 N N . ALA A 1 124 ? -1.618 -0.483 -8.282 1.00 94.50 124 ALA A N 1
ATOM 984 C CA . ALA A 1 124 ? -1.639 -1.130 -6.967 1.00 94.50 124 ALA A CA 1
ATOM 985 C C . ALA A 1 124 ? -0.905 -0.297 -5.904 1.00 94.50 124 ALA A C 1
ATOM 987 O O . ALA A 1 124 ? -1.417 -0.095 -4.799 1.00 94.50 124 ALA A O 1
ATOM 988 N N . LEU A 1 125 ? 0.291 0.206 -6.237 1.00 93.88 125 LEU A N 1
ATOM 989 C CA . LEU A 1 125 ? 1.075 1.064 -5.346 1.00 93.88 125 LEU A CA 1
ATOM 990 C C . LEU A 1 125 ? 0.327 2.360 -5.035 1.00 93.88 125 LEU A C 1
ATOM 992 O O . LEU A 1 125 ? 0.202 2.727 -3.867 1.00 93.88 125 LEU A O 1
ATOM 996 N N . ILE A 1 126 ? -0.227 3.012 -6.061 1.00 87.94 126 ILE A N 1
ATOM 997 C CA . ILE A 1 126 ? -1.042 4.216 -5.904 1.00 87.94 126 ILE A CA 1
ATOM 998 C C . ILE A 1 126 ? -2.204 3.947 -4.948 1.00 87.94 126 ILE A C 1
ATOM 1000 O O . ILE A 1 126 ? -2.398 4.689 -3.986 1.00 87.94 126 ILE A O 1
ATOM 1004 N N . GLN A 1 127 ? -2.978 2.891 -5.185 1.00 88.06 127 GLN A N 1
ATOM 1005 C CA . GLN A 1 127 ? -4.183 2.610 -4.414 1.00 88.06 127 GLN A CA 1
ATOM 1006 C C . GLN A 1 127 ? -3.881 2.376 -2.929 1.00 88.06 127 GLN A C 1
ATOM 1008 O O . GLN A 1 127 ? -4.607 2.864 -2.064 1.00 88.06 127 GLN A O 1
ATOM 1013 N N . VAL A 1 128 ? -2.779 1.691 -2.612 1.00 90.31 128 VAL A N 1
ATOM 1014 C CA . VAL A 1 128 ? -2.344 1.495 -1.222 1.00 90.31 128 VAL A CA 1
ATOM 1015 C C . VAL A 1 128 ? -1.838 2.797 -0.603 1.00 90.31 128 VAL A C 1
ATOM 1017 O O . VAL A 1 128 ? -2.198 3.116 0.532 1.00 90.31 128 VAL A O 1
ATOM 1020 N N . PHE A 1 129 ? -1.021 3.567 -1.323 1.00 89.06 129 PHE A N 1
ATOM 1021 C CA . PHE A 1 129 ? -0.415 4.795 -0.798 1.00 89.06 129 PHE A CA 1
ATOM 1022 C C . PHE A 1 129 ? -1.384 5.986 -0.726 1.00 89.06 129 PHE A C 1
ATOM 1024 O O . PHE A 1 129 ? -1.051 7.015 -0.147 1.00 89.06 129 PHE A O 1
ATOM 1031 N N . HIS A 1 130 ? -2.614 5.846 -1.223 1.00 85.12 130 HIS A N 1
ATOM 1032 C CA . HIS A 1 130 ? -3.710 6.761 -0.891 1.00 85.12 130 HIS A CA 1
ATOM 1033 C C . HIS A 1 130 ? -4.249 6.556 0.530 1.00 85.12 130 HIS A C 1
ATOM 1035 O O . HIS A 1 130 ? -4.822 7.469 1.121 1.00 85.12 130 HIS A O 1
ATOM 1041 N N . MET A 1 131 ? -4.078 5.359 1.096 1.00 86.88 131 MET A N 1
ATOM 1042 C CA . MET A 1 131 ? -4.639 4.999 2.402 1.00 86.88 131 MET A CA 1
ATOM 1043 C C . MET A 1 131 ? -3.645 5.176 3.557 1.00 86.88 131 MET A C 1
ATOM 1045 O O . MET A 1 131 ? -4.036 5.130 4.723 1.00 86.88 131 MET A O 1
ATOM 1049 N N . LEU A 1 132 ? -2.361 5.355 3.247 1.00 90.88 132 LEU A N 1
ATOM 1050 C CA . LEU A 1 132 ? -1.278 5.596 4.198 1.00 90.88 132 LEU A CA 1
ATOM 1051 C C . LEU A 1 132 ? -0.191 6.440 3.539 1.00 90.88 132 LEU A C 1
ATOM 1053 O O . LEU A 1 132 ? 0.012 6.347 2.336 1.00 90.88 132 LEU A O 1
ATOM 1057 N N . GLN A 1 133 ? 0.564 7.209 4.318 1.00 88.25 133 GLN A N 1
ATOM 1058 C CA . GLN A 1 133 ? 1.743 7.897 3.795 1.00 88.25 133 GLN A CA 1
ATOM 1059 C C . GLN A 1 133 ? 2.983 7.015 3.956 1.00 88.25 133 GLN A C 1
ATOM 1061 O O . GLN A 1 133 ? 3.253 6.514 5.046 1.00 88.25 133 GLN A O 1
ATOM 1066 N N . LEU A 1 134 ? 3.757 6.847 2.882 1.00 87.62 134 LEU A N 1
ATOM 1067 C CA . LEU A 1 134 ? 5.016 6.108 2.945 1.00 87.62 134 LEU A CA 1
ATOM 1068 C C . LEU A 1 134 ? 5.989 6.744 3.963 1.00 87.62 134 LEU A C 1
ATOM 1070 O O . LEU A 1 134 ? 6.165 7.966 3.956 1.00 87.62 134 LEU A O 1
ATOM 1074 N N . PRO A 1 135 ? 6.623 5.938 4.835 1.00 91.25 135 PRO A N 1
ATOM 1075 C CA . PRO A 1 135 ? 7.676 6.406 5.734 1.00 91.25 135 PRO A CA 1
ATOM 1076 C C . PRO A 1 135 ? 8.920 6.877 4.981 1.00 91.25 135 PRO A C 1
ATOM 1078 O O . PRO A 1 135 ? 9.191 6.404 3.885 1.00 91.25 135 PRO A O 1
ATOM 1081 N N . ASP A 1 136 ? 9.740 7.716 5.616 1.00 86.44 136 ASP A N 1
ATOM 1082 C CA . ASP A 1 136 ? 11.042 8.122 5.057 1.00 86.44 136 ASP A CA 1
ATOM 1083 C C . ASP A 1 136 ? 12.120 7.019 5.193 1.00 86.44 136 ASP A C 1
ATOM 1085 O O . ASP A 1 136 ? 13.159 7.064 4.534 1.00 86.44 136 ASP A O 1
ATOM 1089 N N . ASP A 1 137 ? 11.872 6.018 6.045 1.00 91.88 137 ASP A N 1
ATOM 1090 C CA . ASP A 1 137 ? 12.754 4.872 6.280 1.00 91.88 137 ASP A CA 1
ATOM 1091 C C . ASP A 1 137 ? 12.587 3.808 5.181 1.00 91.88 137 ASP A C 1
ATOM 1093 O O . ASP A 1 137 ? 11.517 3.213 5.013 1.00 91.88 137 ASP A O 1
ATOM 1097 N N . LEU A 1 138 ? 13.677 3.522 4.466 1.00 92.00 138 LEU A N 1
ATOM 1098 C CA . LEU A 1 138 ? 13.688 2.588 3.340 1.00 92.00 138 LEU A CA 1
ATOM 1099 C C . LEU A 1 138 ? 13.317 1.151 3.736 1.00 92.00 138 LEU A C 1
ATOM 1101 O O . LEU A 1 138 ? 12.646 0.456 2.974 1.00 92.00 138 LEU A O 1
ATOM 1105 N N . GLN A 1 139 ? 13.706 0.699 4.930 1.00 96.69 139 GLN A N 1
ATOM 1106 C CA . GLN A 1 139 ? 13.366 -0.636 5.424 1.00 96.69 139 GLN A CA 1
ATOM 1107 C C . GLN A 1 139 ? 11.864 -0.748 5.697 1.00 96.69 139 GLN A C 1
ATOM 1109 O O . GLN A 1 139 ? 11.257 -1.793 5.442 1.00 96.69 139 GLN A O 1
ATOM 1114 N N . LYS A 1 140 ? 11.239 0.334 6.175 1.00 97.25 140 LYS A N 1
ATOM 1115 C CA . LYS A 1 140 ? 9.781 0.403 6.331 1.00 97.25 140 LYS A CA 1
ATOM 1116 C C . LYS A 1 140 ? 9.065 0.397 4.983 1.00 97.25 140 LYS A C 1
ATOM 1118 O O . LYS A 1 140 ? 8.112 -0.367 4.827 1.00 97.25 140 LYS A O 1
ATOM 1123 N N . ILE A 1 141 ? 9.539 1.183 4.012 1.00 95.81 141 ILE A N 1
ATOM 1124 C CA . ILE A 1 141 ? 9.005 1.173 2.639 1.00 95.81 141 ILE A CA 1
ATOM 1125 C C . ILE A 1 141 ? 9.087 -0.242 2.062 1.00 95.81 141 ILE A C 1
ATOM 1127 O O . ILE A 1 141 ? 8.073 -0.780 1.626 1.00 95.81 141 ILE A O 1
ATOM 1131 N N . ASN A 1 142 ? 10.258 -0.883 2.136 1.00 97.50 142 ASN A N 1
ATOM 1132 C CA . ASN A 1 142 ? 10.472 -2.242 1.639 1.00 97.50 142 ASN A CA 1
ATOM 1133 C C . ASN A 1 142 ? 9.451 -3.232 2.226 1.00 97.50 142 ASN A C 1
ATOM 1135 O O . ASN A 1 142 ? 8.804 -3.988 1.506 1.00 97.50 142 ASN A O 1
ATOM 1139 N N . ARG A 1 143 ? 9.232 -3.166 3.544 1.00 98.44 143 ARG A N 1
ATOM 1140 C CA . ARG A 1 143 ? 8.256 -3.995 4.266 1.00 98.44 143 ARG A CA 1
ATOM 1141 C C . ARG A 1 143 ? 6.800 -3.740 3.870 1.00 98.44 143 ARG A C 1
ATOM 1143 O O . ARG A 1 143 ? 6.000 -4.681 3.926 1.00 98.44 143 ARG A O 1
ATOM 1150 N N . LEU A 1 144 ? 6.447 -2.502 3.523 1.00 98.19 144 LEU A N 1
ATOM 1151 C CA . LEU A 1 144 ? 5.123 -2.147 3.008 1.00 98.19 144 LEU A CA 1
ATOM 1152 C C . LEU A 1 144 ? 4.937 -2.692 1.593 1.00 98.19 144 LEU A C 1
ATOM 1154 O O . LEU A 1 144 ? 3.987 -3.435 1.368 1.00 98.19 144 LEU A O 1
ATOM 1158 N N . VAL A 1 145 ? 5.872 -2.403 0.684 1.00 98.12 145 VAL A N 1
ATOM 1159 C CA . VAL A 1 145 ? 5.823 -2.839 -0.721 1.00 98.12 145 VAL A CA 1
ATOM 1160 C C . VAL A 1 145 ? 5.795 -4.364 -0.834 1.00 98.12 145 VAL A C 1
ATOM 1162 O O . VAL A 1 145 ? 4.970 -4.909 -1.561 1.00 98.12 145 VAL A O 1
ATOM 1165 N N . HIS A 1 146 ? 6.608 -5.068 -0.047 1.00 98.50 146 HIS A N 1
ATOM 1166 C CA . HIS A 1 146 ? 6.562 -6.529 0.026 1.00 98.50 146 HIS A CA 1
ATOM 1167 C C . HIS A 1 146 ? 5.179 -7.041 0.468 1.00 98.50 146 HIS A C 1
ATOM 1169 O O . HIS A 1 146 ? 4.655 -8.015 -0.070 1.00 98.50 146 HIS A O 1
ATOM 1175 N N . GLY A 1 147 ? 4.539 -6.354 1.420 1.00 98.31 147 GLY A N 1
ATOM 1176 C CA . GLY A 1 147 ? 3.155 -6.633 1.796 1.00 98.31 147 GLY A CA 1
ATOM 1177 C C . GLY A 1 147 ? 2.181 -6.442 0.630 1.00 98.31 147 GLY A C 1
ATOM 1178 O O . GLY A 1 147 ? 1.314 -7.292 0.432 1.00 98.31 147 GLY A O 1
ATOM 1179 N N . VAL A 1 148 ? 2.330 -5.361 -0.147 1.00 98.38 148 VAL A N 1
ATOM 1180 C CA . VAL A 1 148 ? 1.480 -5.079 -1.319 1.00 98.38 148 VAL A CA 1
ATOM 1181 C C . VAL A 1 148 ? 1.604 -6.204 -2.336 1.00 98.38 148 VAL A C 1
ATOM 1183 O O . VAL A 1 148 ? 0.591 -6.795 -2.701 1.00 98.38 148 VAL A O 1
ATOM 1186 N N . ALA A 1 149 ? 2.830 -6.567 -2.714 1.00 98.50 149 ALA A N 1
ATOM 1187 C CA . ALA A 1 149 ? 3.089 -7.624 -3.684 1.00 98.50 149 ALA A CA 1
ATOM 1188 C C . ALA A 1 149 ? 2.490 -8.972 -3.252 1.00 98.50 149 ALA A C 1
ATOM 1190 O O . ALA A 1 149 ? 1.794 -9.623 -4.030 1.00 98.50 149 ALA A O 1
ATOM 1191 N N . ARG A 1 150 ? 2.673 -9.368 -1.983 1.00 98.19 150 ARG A N 1
ATOM 1192 C CA . ARG A 1 150 ? 2.101 -10.617 -1.448 1.00 98.19 150 ARG A CA 1
ATOM 1193 C C . ARG A 1 150 ? 0.575 -10.635 -1.487 1.00 98.19 150 ARG A C 1
ATOM 1195 O O . ARG A 1 150 ? -0.023 -11.657 -1.824 1.00 98.19 150 ARG A O 1
ATOM 1202 N N . ILE A 1 151 ? -0.069 -9.530 -1.117 1.00 98.12 151 ILE A N 1
ATOM 1203 C CA . ILE A 1 151 ? -1.533 -9.450 -1.090 1.00 98.12 151 ILE A CA 1
ATOM 1204 C C . ILE A 1 151 ? -2.101 -9.375 -2.507 1.00 98.12 151 ILE A C 1
ATOM 1206 O O . ILE A 1 151 ? -3.055 -10.099 -2.795 1.00 98.12 151 ILE A O 1
ATOM 1210 N N . TRP A 1 152 ? -1.494 -8.577 -3.388 1.00 98.19 152 TRP A N 1
ATOM 1211 C CA . TRP A 1 152 ? -1.835 -8.518 -4.809 1.00 98.19 152 TRP A CA 1
ATOM 1212 C C . TRP A 1 152 ? -1.770 -9.913 -5.430 1.00 98.19 152 TRP A C 1
ATOM 1214 O O . TRP A 1 152 ? -2.742 -10.370 -6.032 1.00 98.19 152 TRP A O 1
ATOM 1224 N N . TRP A 1 153 ? -0.671 -10.638 -5.193 1.00 97.88 153 TRP A N 1
ATOM 1225 C CA . TRP A 1 153 ? -0.465 -11.983 -5.725 1.00 97.88 153 TRP A CA 1
ATOM 1226 C C . TRP A 1 153 ? -1.553 -12.949 -5.260 1.00 97.88 153 TRP A C 1
ATOM 1228 O O . TRP A 1 153 ? -2.186 -13.616 -6.078 1.00 97.88 153 TRP A O 1
ATOM 1238 N N . ARG A 1 154 ? -1.832 -12.959 -3.951 1.00 97.06 154 ARG A N 1
ATOM 1239 C CA . ARG A 1 154 ? -2.869 -13.802 -3.345 1.00 97.06 154 ARG A CA 1
ATOM 1240 C C . ARG A 1 154 ? -4.272 -13.480 -3.864 1.00 97.06 154 ARG A C 1
ATOM 1242 O O . ARG A 1 154 ? -5.082 -14.393 -4.007 1.00 97.06 154 ARG A O 1
ATOM 1249 N N . GLN A 1 155 ? -4.598 -12.207 -4.097 1.00 95.88 155 GLN A N 1
ATOM 1250 C CA . GLN A 1 155 ? -5.895 -11.825 -4.667 1.00 95.88 155 GLN A CA 1
ATOM 1251 C C . GLN A 1 155 ? -6.036 -12.350 -6.103 1.00 95.88 155 GLN A C 1
ATOM 1253 O O . GLN A 1 155 ? -7.058 -12.953 -6.418 1.00 95.88 155 GLN A O 1
ATOM 1258 N N . HIS A 1 156 ? -4.994 -12.238 -6.929 1.00 95.94 156 HIS A N 1
ATOM 1259 C CA . HIS A 1 156 ? -5.029 -12.732 -8.308 1.00 95.94 156 HIS A CA 1
ATOM 1260 C C . HIS A 1 156 ? -4.985 -14.263 -8.411 1.00 95.94 156 HIS A C 1
ATOM 1262 O O . HIS A 1 156 ? -5.613 -14.822 -9.303 1.00 95.94 156 HIS A O 1
ATOM 1268 N N . GLU A 1 157 ? -4.331 -14.973 -7.485 1.00 94.88 157 GLU A N 1
ATOM 1269 C CA . GLU A 1 157 ? -4.448 -16.440 -7.403 1.00 94.88 157 GLU A CA 1
ATOM 1270 C C . GLU A 1 157 ? -5.882 -16.894 -7.121 1.00 94.88 157 GLU A C 1
ATOM 1272 O O . GLU A 1 157 ? -6.331 -17.903 -7.662 1.00 94.88 157 GLU A O 1
ATOM 1277 N N . ARG A 1 158 ? -6.618 -16.157 -6.279 1.00 93.50 158 ARG A N 1
ATOM 1278 C CA . ARG A 1 158 ? -8.035 -16.446 -6.020 1.00 93.50 158 ARG A CA 1
ATOM 1279 C C . ARG A 1 158 ? -8.877 -16.210 -7.269 1.00 93.50 158 ARG A C 1
ATOM 1281 O O . ARG A 1 158 ? -9.622 -17.106 -7.646 1.00 93.50 158 ARG A O 1
ATOM 1288 N N . MET A 1 159 ? -8.674 -15.082 -7.951 1.00 91.75 159 MET A N 1
ATOM 1289 C CA . MET A 1 159 ? -9.356 -14.787 -9.217 1.00 91.75 159 MET A CA 1
ATOM 1290 C C . MET A 1 159 ? -9.079 -15.855 -10.279 1.00 91.75 159 MET A C 1
ATOM 1292 O O . MET A 1 159 ? -9.999 -16.320 -10.936 1.00 91.75 159 MET A O 1
ATOM 1296 N N . GLN A 1 160 ? -7.828 -16.305 -10.415 1.00 91.69 160 GLN A N 1
ATOM 1297 C CA . GLN A 1 160 ? -7.460 -17.347 -11.375 1.00 91.69 160 GLN A CA 1
ATOM 1298 C C . GLN A 1 160 ? -8.180 -18.677 -11.099 1.00 91.69 160 GLN A C 1
ATOM 1300 O O . GLN A 1 160 ? -8.594 -19.347 -12.042 1.00 91.69 160 GLN A O 1
ATOM 1305 N N . ARG A 1 161 ? -8.354 -19.051 -9.821 1.00 90.62 161 ARG A N 1
ATOM 1306 C CA . ARG A 1 161 ? -9.099 -20.258 -9.402 1.00 90.62 161 ARG A CA 1
ATOM 1307 C C . ARG A 1 161 ? -10.609 -20.127 -9.604 1.00 90.62 161 ARG A C 1
ATOM 1309 O O . ARG A 1 161 ? -11.276 -21.114 -9.901 1.00 90.62 161 ARG A O 1
ATOM 1316 N N . GLU A 1 162 ? -11.147 -18.927 -9.412 1.00 86.31 162 GLU A N 1
ATOM 1317 C CA . GLU A 1 162 ? -12.561 -18.623 -9.649 1.00 86.31 162 GLU A CA 1
ATOM 1318 C C . GLU A 1 162 ? -12.880 -18.669 -11.152 1.00 86.31 162 GLU A C 1
ATOM 1320 O O . GLU A 1 162 ? -13.845 -19.321 -11.546 1.00 86.31 162 GLU A O 1
ATOM 1325 N N . SER A 1 163 ? -12.018 -18.098 -12.001 1.00 82.12 163 SER A N 1
ATOM 1326 C CA . SER A 1 163 ? -12.157 -18.145 -13.465 1.00 82.12 163 SER A CA 1
ATOM 1327 C C . SER A 1 163 ? -12.005 -19.551 -14.055 1.00 82.12 163 SER A C 1
ATOM 1329 O O . SER A 1 163 ? -12.588 -19.838 -15.096 1.00 82.12 163 SER A O 1
ATOM 1331 N N . SER A 1 164 ? -11.240 -20.439 -13.410 1.00 80.75 164 SER A N 1
ATOM 1332 C CA . SER A 1 164 ? -11.069 -21.834 -13.841 1.00 80.75 164 SER A CA 1
ATOM 1333 C C . SER A 1 164 ? -12.117 -22.805 -13.273 1.00 80.75 164 SER A C 1
ATOM 1335 O O . SER A 1 164 ? -12.022 -24.007 -13.507 1.00 80.75 164 SER A O 1
ATOM 1337 N N . GLY A 1 165 ? -13.140 -22.306 -12.563 1.00 64.44 165 GLY A N 1
ATOM 1338 C CA . GLY A 1 165 ? -14.290 -23.102 -12.110 1.00 64.44 165 GLY A CA 1
ATOM 1339 C C . GLY A 1 165 ? -14.083 -23.894 -10.812 1.00 64.44 165 GLY A C 1
ATOM 1340 O O . GLY A 1 165 ? -14.893 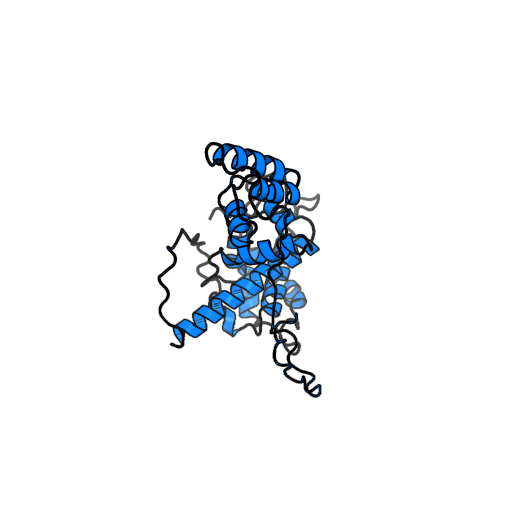-24.763 -10.498 1.00 64.44 165 GLY A O 1
ATOM 1341 N N . ALA A 1 166 ? -13.036 -23.606 -10.031 1.00 61.50 166 ALA A N 1
ATOM 1342 C CA . ALA A 1 166 ? -12.665 -24.394 -8.849 1.00 61.50 166 ALA A CA 1
ATOM 1343 C C . ALA A 1 166 ? -13.170 -23.835 -7.496 1.00 61.50 166 ALA A C 1
ATOM 1345 O O . ALA A 1 166 ? -12.769 -24.338 -6.444 1.00 61.50 166 ALA A O 1
ATOM 1346 N N . ALA A 1 167 ? -14.026 -22.804 -7.471 1.00 55.97 167 ALA A N 1
ATOM 1347 C CA . ALA A 1 167 ? -14.477 -22.178 -6.223 1.00 55.97 167 ALA A CA 1
ATOM 1348 C C . ALA A 1 167 ? -15.997 -21.938 -6.164 1.00 55.97 167 ALA A C 1
ATOM 1350 O O . ALA A 1 167 ? -16.599 -21.385 -7.080 1.00 55.97 167 ALA A O 1
ATOM 1351 N N . ALA A 1 168 ? -16.605 -22.332 -5.038 1.00 56.28 168 ALA A N 1
ATOM 1352 C CA . ALA A 1 168 ? -18.009 -22.083 -4.717 1.00 56.28 168 ALA A CA 1
ATOM 1353 C C . ALA A 1 168 ? -18.326 -20.572 -4.647 1.00 56.28 168 ALA A C 1
ATOM 1355 O O . ALA A 1 168 ? -17.487 -19.793 -4.179 1.00 56.28 168 ALA A O 1
ATOM 1356 N N . PRO A 1 169 ? -19.545 -20.148 -5.032 1.00 45.03 169 PRO A N 1
ATOM 1357 C CA . PRO A 1 169 ? -19.907 -18.739 -5.120 1.00 45.03 169 PRO A CA 1
ATOM 1358 C C . PRO A 1 169 ? -19.895 -18.093 -3.731 1.00 45.03 169 PRO A C 1
ATOM 1360 O O . PRO A 1 169 ? -20.682 -18.444 -2.848 1.00 45.03 169 PRO A O 1
ATOM 1363 N N . ARG A 1 170 ? -19.016 -17.108 -3.529 1.00 58.16 170 ARG A N 1
ATOM 1364 C CA . ARG A 1 170 ? -19.122 -16.179 -2.400 1.00 58.16 170 ARG A CA 1
ATOM 1365 C C . ARG A 1 170 ? -19.826 -14.911 -2.856 1.00 58.16 170 ARG A C 1
ATOM 1367 O O . ARG A 1 170 ? -19.569 -14.403 -3.940 1.00 58.16 170 ARG A O 1
ATOM 1374 N N . LYS A 1 171 ? -20.735 -14.420 -2.006 1.00 42.84 171 LYS A N 1
ATOM 1375 C CA . LYS A 1 171 ? -21.471 -13.172 -2.235 1.00 42.84 171 LYS A CA 1
ATOM 1376 C C . LYS A 1 171 ? -20.479 -12.036 -2.530 1.00 42.84 171 LYS A C 1
ATOM 1378 O O . LYS A 1 171 ? -19.494 -11.935 -1.791 1.00 42.84 171 LYS A O 1
ATOM 1383 N N . PRO A 1 172 ? -20.744 -11.185 -3.536 1.00 37.44 172 PRO A N 1
ATOM 1384 C CA . PRO A 1 172 ? -19.907 -10.029 -3.817 1.00 37.44 172 PRO A CA 1
ATOM 1385 C C . PRO A 1 172 ? -19.789 -9.185 -2.547 1.00 37.44 172 PRO A C 1
ATOM 1387 O O . PRO A 1 172 ? -20.803 -8.796 -1.959 1.00 37.44 172 PRO A O 1
ATOM 1390 N N . LEU A 1 173 ? -18.563 -8.929 -2.087 1.00 43.00 173 LEU A N 1
ATOM 1391 C CA . LEU A 1 173 ? -18.354 -7.817 -1.169 1.00 43.00 173 LEU A CA 1
ATOM 1392 C C . LEU A 1 173 ? -18.683 -6.548 -1.955 1.00 43.00 173 LEU A C 1
ATOM 1394 O O . LEU A 1 173 ? -18.140 -6.356 -3.037 1.00 43.00 173 LEU A O 1
ATOM 1398 N N . GLN A 1 174 ? -19.598 -5.735 -1.420 1.00 39.28 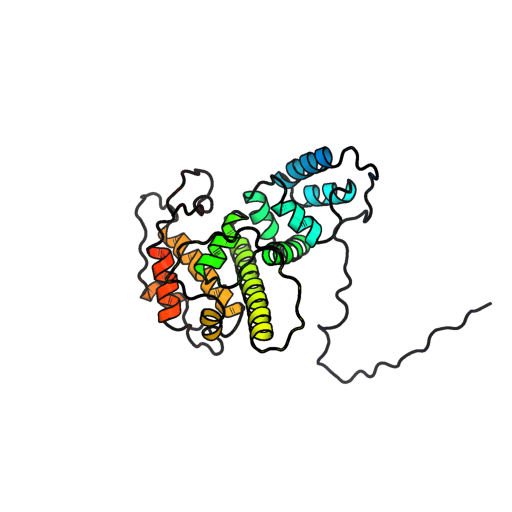174 GLN A N 1
ATOM 1399 C CA . GLN A 1 174 ? -19.993 -4.448 -1.991 1.00 39.28 174 GLN A CA 1
ATOM 1400 C C . GLN A 1 174 ? -18.765 -3.681 -2.494 1.00 39.28 174 GLN A C 1
ATOM 1402 O O . GLN A 1 174 ? -17.838 -3.419 -1.722 1.00 39.28 174 GLN A O 1
ATOM 1407 N N . GLU A 1 175 ? -18.791 -3.340 -3.783 1.00 39.81 175 GLU A N 1
ATOM 1408 C CA . GLU A 1 175 ? -17.863 -2.431 -4.449 1.00 39.81 175 GLU A CA 1
ATOM 1409 C C . GLU A 1 175 ? -17.943 -1.055 -3.781 1.00 39.81 175 GLU A C 1
ATOM 1411 O O . GLU A 1 175 ? -18.674 -0.161 -4.197 1.00 39.81 175 GLU A O 1
ATOM 1416 N N . ASN A 1 176 ? -17.198 -0.870 -2.696 1.00 37.69 176 ASN A N 1
ATOM 1417 C CA . ASN A 1 176 ? -16.967 0.458 -2.156 1.00 37.69 176 ASN A CA 1
ATOM 1418 C C . ASN A 1 176 ? -15.837 1.093 -2.963 1.00 37.69 176 ASN A C 1
ATOM 1420 O O . ASN A 1 176 ? -14.671 0.940 -2.608 1.00 37.69 176 ASN A O 1
ATOM 1424 N N . GLY A 1 177 ? -16.220 1.760 -4.055 1.00 43.06 177 GLY A N 1
ATOM 1425 C CA . GLY A 1 177 ? -15.438 2.757 -4.787 1.00 43.06 177 GLY A CA 1
ATOM 1426 C C . GLY A 1 177 ? -13.967 2.408 -4.988 1.00 43.06 177 GLY A C 1
ATOM 1427 O O . GLY A 1 177 ? -13.104 2.943 -4.291 1.00 43.06 177 GLY A O 1
ATOM 1428 N N . SER A 1 178 ? -13.662 1.560 -5.971 1.00 42.66 178 SER A N 1
ATOM 1429 C CA . SER A 1 178 ? -12.330 1.601 -6.567 1.00 42.66 178 SER A CA 1
ATOM 1430 C C . SER A 1 178 ? -12.161 2.969 -7.228 1.00 42.66 178 SER A C 1
ATOM 1432 O O . SER A 1 178 ? -13.017 3.434 -7.982 1.00 42.66 178 SER A O 1
ATOM 1434 N N . MET A 1 179 ? -11.067 3.658 -6.914 1.00 45.59 179 MET A N 1
ATOM 1435 C CA . MET A 1 179 ? -10.674 4.833 -7.678 1.00 45.59 179 MET A CA 1
ATOM 1436 C C . MET A 1 179 ? -10.267 4.324 -9.064 1.00 45.59 179 MET A C 1
ATOM 1438 O O . MET A 1 179 ? -9.207 3.717 -9.206 1.00 45.59 179 MET A O 1
ATOM 1442 N N . GLN A 1 180 ? -11.131 4.496 -10.069 1.00 45.16 180 GLN A N 1
ATOM 1443 C CA . GLN A 1 180 ? -10.773 4.262 -11.468 1.00 45.16 180 GLN A CA 1
ATOM 1444 C C . GLN A 1 180 ? -9.775 5.344 -11.878 1.00 45.16 180 GLN A C 1
ATOM 1446 O O . GLN A 1 180 ? -10.132 6.409 -12.374 1.00 45.16 180 GLN A O 1
ATOM 1451 N N . LEU A 1 181 ? -8.498 5.093 -11.609 1.00 52.53 181 LEU A N 1
ATOM 1452 C CA . LEU A 1 181 ? -7.423 5.847 -12.229 1.00 52.53 181 LEU A CA 1
ATOM 1453 C C . LEU A 1 181 ? -7.472 5.516 -13.721 1.00 52.53 181 LEU A C 1
ATOM 1455 O O . LEU A 1 181 ? -7.439 4.341 -14.086 1.00 52.53 181 LEU A O 1
ATOM 1459 N N . ASN A 1 182 ? -7.540 6.531 -14.584 1.00 51.47 182 ASN A N 1
ATOM 1460 C CA . ASN A 1 182 ? -7.429 6.372 -16.037 1.00 51.47 182 ASN A CA 1
ATOM 1461 C C . ASN A 1 182 ? -5.978 6.027 -16.431 1.00 51.47 182 ASN A C 1
ATOM 1463 O O . ASN A 1 182 ? -5.318 6.744 -17.176 1.00 51.47 182 ASN A O 1
ATOM 1467 N N . LEU A 1 183 ? -5.474 4.908 -15.913 1.00 61.28 183 LEU A N 1
ATOM 1468 C CA . LEU A 1 183 ? -4.258 4.222 -16.342 1.00 61.28 183 LEU A CA 1
ATOM 1469 C C . LEU A 1 183 ? -4.636 3.229 -17.446 1.00 61.28 183 LEU A C 1
ATOM 1471 O O . LEU A 1 183 ? -4.299 2.053 -17.384 1.00 61.28 183 LEU A O 1
ATOM 1475 N N . SER A 1 184 ? -5.368 3.697 -18.460 1.00 57.03 184 SER A N 1
ATOM 1476 C CA . SER A 1 184 ? -5.980 2.877 -19.520 1.00 57.03 184 SER A CA 1
ATOM 1477 C C . SER A 1 184 ? -4.988 2.057 -20.360 1.00 57.03 184 SER A C 1
ATOM 1479 O O . SER A 1 184 ? -5.406 1.284 -21.214 1.00 57.03 184 SER A O 1
ATOM 1481 N N . GLN A 1 185 ? -3.684 2.216 -20.124 1.00 71.88 185 GLN A N 1
ATOM 1482 C CA . GLN A 1 185 ? -2.598 1.503 -20.795 1.00 71.88 185 GLN A CA 1
ATOM 1483 C C . GLN A 1 185 ? -1.722 0.680 -19.839 1.00 71.88 185 GLN A C 1
ATOM 1485 O O . GLN A 1 185 ? -0.671 0.207 -20.258 1.00 71.88 185 GLN A O 1
ATOM 1490 N N . GLU A 1 186 ? -2.088 0.542 -18.562 1.00 88.06 186 GLU A N 1
ATOM 1491 C CA . GLU A 1 186 ? -1.310 -0.278 -17.634 1.00 88.06 186 GLU A CA 1
ATOM 1492 C C . GLU A 1 186 ? -1.639 -1.769 -17.780 1.00 88.06 186 GLU A C 1
ATOM 1494 O O . GLU A 1 186 ? -2.781 -2.191 -17.577 1.00 88.06 186 GLU A O 1
ATOM 1499 N N . LEU A 1 187 ? -0.608 -2.580 -18.037 1.00 92.19 187 LEU A N 1
ATOM 1500 C CA . LEU A 1 187 ? -0.678 -4.031 -17.908 1.00 92.19 187 LEU A CA 1
ATOM 1501 C C . LEU A 1 187 ? -1.074 -4.415 -16.479 1.00 92.19 187 LEU A C 1
ATOM 1503 O O . LEU A 1 187 ? -0.367 -4.117 -15.511 1.00 92.19 187 LEU A O 1
ATOM 1507 N N . SER A 1 188 ? -2.208 -5.091 -16.347 1.00 94.69 188 SER A N 1
ATOM 1508 C CA . SER A 1 188 ? -2.871 -5.287 -15.061 1.00 94.69 188 SER A CA 1
ATOM 1509 C C . SER A 1 188 ? -3.501 -6.671 -14.943 1.00 94.69 188 SER A C 1
ATOM 1511 O O . SER A 1 188 ? -3.559 -7.452 -15.895 1.00 94.69 188 SER A O 1
ATOM 1513 N N . GLY A 1 189 ? -3.952 -7.014 -13.738 1.00 94.00 189 GLY A N 1
ATOM 1514 C CA . GLY A 1 189 ? -4.761 -8.210 -13.545 1.00 94.00 189 GLY A CA 1
ATOM 1515 C C . GLY A 1 189 ? -4.013 -9.525 -13.782 1.00 94.00 189 GLY A C 1
ATOM 1516 O O . GLY A 1 189 ? -2.814 -9.664 -13.524 1.00 94.00 189 GLY A O 1
ATOM 1517 N N . LEU A 1 190 ? -4.756 -10.517 -14.280 1.00 94.62 190 LEU A N 1
ATOM 1518 C CA . LEU A 1 190 ? -4.208 -11.828 -14.645 1.00 94.62 190 LEU A CA 1
ATOM 1519 C C . LEU A 1 190 ? -3.230 -11.748 -15.827 1.00 94.62 190 LEU A C 1
ATOM 1521 O O . LEU A 1 190 ? -2.333 -12.584 -15.916 1.00 94.62 190 LEU A O 1
ATOM 1525 N N . GLU A 1 191 ? -3.362 -10.732 -16.684 1.00 94.56 191 GLU A N 1
ATOM 1526 C CA . GLU A 1 191 ? -2.448 -10.501 -17.803 1.00 94.56 191 GLU A CA 1
ATOM 1527 C C . GLU A 1 191 ? -1.057 -10.096 -17.307 1.00 94.56 191 GLU A C 1
ATOM 1529 O O . GLU A 1 191 ? -0.068 -10.670 -17.742 1.00 94.56 191 GLU A O 1
ATOM 1534 N N . LEU A 1 192 ? -0.952 -9.188 -16.330 1.00 96.12 192 LEU A N 1
ATOM 1535 C CA . LEU A 1 192 ? 0.335 -8.893 -15.686 1.00 96.12 192 LEU A CA 1
ATOM 1536 C C . LEU A 1 192 ? 0.906 -10.133 -14.985 1.00 96.12 192 LEU A C 1
ATOM 1538 O O . LEU A 1 192 ? 2.100 -10.415 -15.084 1.00 96.12 192 LEU A O 1
ATOM 1542 N N . LYS A 1 193 ? 0.051 -10.882 -14.275 1.00 95.56 193 LYS A N 1
ATOM 1543 C CA . LYS A 1 193 ? 0.467 -12.051 -13.487 1.00 95.56 193 LYS A CA 1
ATOM 1544 C C . LYS A 1 193 ? 1.172 -13.112 -14.336 1.00 95.56 193 LYS A C 1
ATOM 1546 O O . LYS A 1 193 ? 2.077 -13.756 -13.823 1.00 95.56 193 LYS A O 1
ATOM 1551 N N . GLN A 1 194 ? 0.781 -13.294 -15.600 1.00 94.88 194 GLN A N 1
ATOM 1552 C CA . GLN A 1 194 ? 1.366 -14.323 -16.470 1.00 94.88 194 GLN A CA 1
ATOM 1553 C C . GLN A 1 194 ? 2.847 -14.072 -16.807 1.00 94.88 194 GLN A C 1
ATOM 1555 O O . GLN A 1 194 ? 3.547 -15.003 -17.193 1.00 94.88 194 GLN A O 1
ATOM 1560 N N . TYR A 1 195 ? 3.319 -12.829 -16.666 1.00 95.50 195 TYR A N 1
ATOM 1561 C CA . TYR A 1 195 ? 4.695 -12.430 -16.973 1.00 95.50 195 TYR A CA 1
ATOM 1562 C C . TYR A 1 195 ? 5.619 -12.416 -15.758 1.00 95.50 195 TYR A C 1
ATOM 1564 O O . TYR A 1 195 ? 6.774 -12.023 -15.895 1.00 95.50 195 TYR A O 1
ATOM 1572 N N . LEU A 1 196 ? 5.106 -12.782 -14.582 1.00 95.88 196 LEU A N 1
ATOM 1573 C CA . LEU A 1 196 ? 5.844 -12.757 -13.327 1.00 95.88 196 LEU A CA 1
ATOM 1574 C C . LEU A 1 196 ? 5.861 -14.159 -12.717 1.00 95.88 196 LEU A C 1
ATOM 1576 O O . LEU A 1 196 ? 4.814 -14.798 -12.640 1.00 95.88 196 LEU A O 1
ATOM 1580 N N . SER A 1 197 ? 7.007 -14.634 -12.223 1.00 94.06 197 SER A N 1
ATOM 1581 C CA . SER A 1 197 ? 7.068 -15.974 -11.600 1.00 94.06 197 SER A CA 1
ATOM 1582 C C . SER A 1 197 ? 6.498 -16.036 -10.180 1.00 94.06 197 SER A C 1
ATOM 1584 O O . SER A 1 197 ? 6.135 -17.111 -9.704 1.00 94.06 197 SER A O 1
ATOM 1586 N N . GLY A 1 198 ? 6.440 -14.912 -9.459 1.00 95.62 198 GLY A N 1
ATOM 1587 C CA . GLY A 1 198 ? 6.072 -14.929 -8.043 1.00 95.62 198 GLY A CA 1
ATOM 1588 C C . GLY A 1 198 ? 5.901 -13.558 -7.402 1.00 95.62 198 GLY A C 1
ATOM 1589 O O . GLY A 1 198 ? 6.229 -12.519 -7.981 1.00 95.62 198 GLY A O 1
ATOM 1590 N N . SER A 1 199 ? 5.427 -13.559 -6.151 1.00 97.25 199 SER A N 1
ATOM 1591 C CA . SER A 1 199 ? 5.270 -12.330 -5.363 1.00 97.25 199 SER A CA 1
ATOM 1592 C C . SER A 1 199 ? 6.590 -11.615 -5.095 1.00 97.25 199 SER A C 1
ATOM 1594 O O . SER A 1 199 ? 6.584 -10.396 -4.956 1.00 97.25 199 SER A O 1
ATOM 1596 N N . ASP A 1 200 ? 7.704 -12.343 -5.029 1.00 96.75 200 ASP A N 1
ATOM 1597 C CA . ASP A 1 200 ? 9.021 -11.759 -4.755 1.00 96.75 200 ASP A CA 1
ATOM 1598 C C . ASP A 1 200 ? 9.538 -10.962 -5.957 1.00 96.75 200 ASP A C 1
ATOM 1600 O O . ASP A 1 200 ? 10.056 -9.860 -5.792 1.00 96.75 200 ASP A O 1
ATOM 1604 N N . VAL A 1 201 ? 9.299 -11.457 -7.175 1.00 97.31 201 VAL A N 1
ATOM 1605 C CA . VAL A 1 201 ? 9.597 -10.722 -8.414 1.00 97.31 201 VAL A CA 1
ATOM 1606 C C . VAL A 1 201 ? 8.754 -9.450 -8.484 1.00 97.31 201 VAL A C 1
ATOM 1608 O O . VAL A 1 201 ? 9.272 -8.359 -8.724 1.00 97.31 201 VAL A O 1
ATOM 1611 N N . LEU A 1 202 ? 7.451 -9.573 -8.201 1.00 98.19 202 LEU A N 1
ATOM 1612 C CA . LEU A 1 202 ? 6.546 -8.427 -8.154 1.00 98.19 202 LEU A CA 1
ATOM 1613 C C . LEU A 1 202 ? 6.984 -7.405 -7.098 1.00 98.19 202 LEU A C 1
ATOM 1615 O O . LEU A 1 202 ? 6.938 -6.204 -7.352 1.00 98.19 202 LEU A O 1
ATOM 1619 N N . HIS A 1 203 ? 7.423 -7.864 -5.925 1.00 98.25 203 HIS A N 1
ATOM 1620 C CA . HIS A 1 203 ? 7.956 -7.007 -4.867 1.00 98.25 203 HIS A CA 1
ATOM 1621 C C . HIS A 1 203 ? 9.187 -6.241 -5.341 1.00 98.25 203 HIS A C 1
ATOM 1623 O O . HIS A 1 203 ? 9.215 -5.022 -5.175 1.00 98.25 203 HIS A O 1
ATOM 1629 N N . GLN A 1 204 ? 10.167 -6.913 -5.944 1.00 97.56 204 GLN A N 1
ATOM 1630 C CA . GLN A 1 204 ? 11.377 -6.264 -6.453 1.00 97.56 204 GLN A CA 1
ATOM 1631 C C . GLN A 1 204 ? 11.042 -5.221 -7.526 1.00 97.56 204 GLN A C 1
ATOM 1633 O O . GLN A 1 204 ? 11.505 -4.082 -7.436 1.00 97.56 204 GLN A O 1
ATOM 1638 N N . LEU A 1 205 ? 10.159 -5.558 -8.472 1.00 97.69 205 LEU A N 1
ATOM 1639 C CA . LEU A 1 205 ? 9.697 -4.632 -9.506 1.00 97.69 205 LEU A CA 1
ATOM 1640 C C . LEU A 1 205 ? 8.951 -3.428 -8.906 1.00 97.69 205 LEU A C 1
ATOM 1642 O O . LEU A 1 205 ? 9.250 -2.282 -9.243 1.00 97.69 205 LEU A O 1
ATOM 1646 N N . MET A 1 206 ? 8.021 -3.655 -7.974 1.00 97.62 206 MET A N 1
ATOM 1647 C CA . MET A 1 206 ? 7.307 -2.587 -7.265 1.00 97.62 206 MET A CA 1
ATOM 1648 C C . MET A 1 206 ? 8.261 -1.702 -6.453 1.00 97.62 206 MET A C 1
ATOM 1650 O O . MET A 1 206 ? 8.113 -0.482 -6.435 1.00 97.62 206 MET A O 1
ATOM 1654 N N . PHE A 1 207 ? 9.254 -2.287 -5.786 1.00 96.44 207 PHE A N 1
ATOM 1655 C CA . PHE A 1 207 ? 10.218 -1.534 -4.990 1.00 96.44 207 PHE A CA 1
ATOM 1656 C C . PHE A 1 207 ? 11.115 -0.676 -5.884 1.00 96.44 207 PHE A C 1
ATOM 1658 O O . PHE A 1 207 ? 11.262 0.518 -5.633 1.00 96.44 207 PHE A O 1
ATOM 1665 N N . SER A 1 208 ? 11.623 -1.242 -6.980 1.00 96.50 208 SER A N 1
ATOM 1666 C CA . SER A 1 208 ? 12.354 -0.507 -8.015 1.00 96.50 208 SER A CA 1
ATOM 1667 C C . SER A 1 208 ? 11.515 0.623 -8.625 1.00 96.50 208 SER A C 1
ATOM 1669 O O . SER A 1 208 ? 12.016 1.725 -8.835 1.00 96.50 208 SER A O 1
ATOM 1671 N N . THR A 1 209 ? 10.210 0.406 -8.812 1.00 94.94 209 THR A N 1
ATOM 1672 C CA . THR A 1 209 ? 9.253 1.434 -9.262 1.00 94.94 209 THR A CA 1
ATOM 1673 C C . THR A 1 209 ? 9.156 2.594 -8.264 1.00 94.94 209 THR A C 1
ATOM 1675 O O . THR A 1 209 ? 9.214 3.762 -8.654 1.00 94.94 209 THR A O 1
ATOM 1678 N N . VAL A 1 210 ? 9.070 2.296 -6.961 1.00 92.19 210 VAL A N 1
ATOM 1679 C CA . VAL A 1 210 ? 9.095 3.319 -5.900 1.00 92.19 210 VAL A CA 1
ATOM 1680 C C . VAL A 1 210 ? 10.429 4.070 -5.891 1.00 92.19 210 VAL A C 1
ATOM 1682 O O . VAL A 1 210 ? 10.434 5.292 -5.745 1.00 92.19 210 VAL A O 1
ATOM 1685 N N . MET A 1 211 ? 11.551 3.374 -6.088 1.00 91.19 211 MET A N 1
ATOM 1686 C CA . MET A 1 211 ? 12.881 3.989 -6.140 1.00 91.19 211 MET A CA 1
ATOM 1687 C C . MET A 1 211 ? 13.077 4.877 -7.369 1.00 91.19 211 MET A C 1
ATOM 1689 O O . MET A 1 211 ? 13.647 5.958 -7.233 1.00 91.19 211 MET A O 1
ATOM 1693 N N . LEU A 1 212 ? 12.560 4.477 -8.533 1.00 90.69 212 LEU A N 1
ATOM 1694 C CA . LEU A 1 212 ? 12.549 5.298 -9.743 1.00 90.69 212 LEU A CA 1
ATOM 1695 C C . LEU A 1 212 ? 11.780 6.595 -9.502 1.00 90.69 212 LEU A C 1
ATOM 1697 O O . LEU A 1 212 ? 12.317 7.681 -9.710 1.00 90.69 212 LEU A O 1
ATOM 1701 N N . HIS A 1 213 ? 10.552 6.495 -8.987 1.00 85.00 213 HIS A N 1
ATOM 1702 C CA . HIS A 1 213 ? 9.769 7.668 -8.611 1.00 85.00 213 HIS A CA 1
ATOM 1703 C C . HIS A 1 213 ? 10.536 8.547 -7.610 1.00 85.00 213 HIS A C 1
ATOM 1705 O O . HIS A 1 213 ? 10.633 9.764 -7.780 1.00 85.00 213 HIS A O 1
ATOM 1711 N N . TRP A 1 214 ? 11.137 7.939 -6.583 1.00 83.75 214 TRP A N 1
ATOM 1712 C CA . TRP A 1 214 ? 11.893 8.687 -5.587 1.00 83.75 214 TRP A CA 1
ATOM 1713 C C . TRP A 1 214 ? 13.101 9.400 -6.205 1.00 83.75 214 TRP A C 1
ATOM 1715 O O . TRP A 1 214 ? 13.363 10.554 -5.879 1.00 83.75 214 TRP A O 1
ATOM 1725 N N . TYR A 1 215 ? 13.809 8.765 -7.135 1.00 85.50 215 TYR A N 1
ATOM 1726 C CA . TYR A 1 215 ? 14.937 9.371 -7.832 1.00 85.50 215 TYR A CA 1
ATOM 1727 C C . TYR A 1 215 ? 14.516 10.563 -8.701 1.00 85.50 215 TYR A C 1
ATOM 1729 O O . TYR A 1 215 ? 15.141 11.620 -8.610 1.00 85.50 215 TYR A O 1
ATOM 1737 N N . LEU A 1 216 ? 13.454 10.414 -9.499 1.00 82.44 216 LEU A N 1
ATOM 1738 C CA . LEU A 1 216 ? 12.993 11.438 -10.444 1.00 82.44 216 LEU A CA 1
ATOM 1739 C C . LEU A 1 216 ? 12.431 12.686 -9.740 1.00 82.44 216 LEU A C 1
ATOM 1741 O O . LEU A 1 216 ? 12.603 13.801 -10.236 1.00 82.44 216 LEU A O 1
ATOM 1745 N N . TYR A 1 217 ? 11.769 12.505 -8.589 1.00 75.50 217 TYR A N 1
ATOM 1746 C CA . TYR A 1 217 ? 10.954 13.552 -7.959 1.00 75.50 217 TYR A CA 1
ATOM 1747 C C . TYR A 1 217 ? 11.411 13.992 -6.559 1.00 75.50 217 TYR A C 1
ATOM 1749 O O . TYR A 1 217 ? 10.840 14.939 -6.012 1.00 75.50 217 TYR A O 1
ATOM 1757 N N . ARG A 1 218 ? 12.435 13.371 -5.947 1.00 68.94 218 ARG A N 1
ATOM 1758 C CA . ARG A 1 218 ? 13.013 13.909 -4.701 1.00 68.94 218 ARG A CA 1
ATOM 1759 C C . ARG A 1 218 ? 13.768 15.194 -4.996 1.00 68.94 218 ARG A C 1
ATOM 1761 O O . ARG A 1 218 ? 14.735 15.188 -5.754 1.00 68.94 218 ARG A O 1
ATOM 1768 N N . ASP A 1 219 ? 13.384 16.258 -4.304 1.00 59.12 219 ASP A N 1
ATOM 1769 C CA . ASP A 1 219 ? 14.073 17.540 -4.370 1.00 59.12 219 ASP A CA 1
ATOM 1770 C C . ASP A 1 219 ? 15.562 17.407 -4.045 1.00 59.12 219 ASP A C 1
ATOM 1772 O O . ASP A 1 219 ? 15.953 17.118 -2.912 1.00 59.12 219 ASP A O 1
ATOM 1776 N N . GLY A 1 220 ? 16.397 17.639 -5.056 1.00 54.53 220 GLY A N 1
ATOM 1777 C CA . GLY A 1 220 ? 17.753 18.119 -4.841 1.00 54.53 220 GLY A CA 1
ATOM 1778 C C . GLY A 1 220 ? 17.729 19.622 -4.526 1.00 54.53 220 GLY A C 1
ATOM 1779 O O . GLY A 1 220 ? 16.768 20.301 -4.894 1.00 54.53 220 GLY A O 1
ATOM 1780 N N . PRO A 1 221 ? 18.792 20.176 -3.914 1.00 48.12 221 PRO A N 1
ATOM 1781 C CA . PRO A 1 221 ? 18.910 21.611 -3.620 1.00 48.12 221 PRO A CA 1
ATOM 1782 C C . PRO A 1 221 ? 18.642 22.532 -4.826 1.00 48.12 221 PRO A C 1
ATOM 1784 O O . PRO A 1 221 ? 18.277 23.688 -4.648 1.00 48.12 221 PRO A O 1
ATOM 1787 N N . SER A 1 222 ? 18.816 22.018 -6.048 1.00 55.50 222 SER A N 1
ATOM 1788 C CA . SER A 1 222 ? 18.777 22.776 -7.302 1.00 55.50 222 SER A CA 1
ATOM 1789 C C . SER A 1 222 ? 17.427 22.774 -8.030 1.00 55.50 222 SER A C 1
ATOM 1791 O O . SER A 1 222 ? 17.315 23.428 -9.060 1.00 55.50 222 SER A O 1
ATOM 1793 N N . GLY A 1 223 ? 16.411 22.035 -7.561 1.00 56.38 223 GLY A N 1
ATOM 1794 C CA . GLY A 1 223 ? 15.084 22.009 -8.202 1.00 56.38 223 GLY A CA 1
ATOM 1795 C C . GLY A 1 223 ? 15.040 21.464 -9.642 1.00 56.38 223 GLY A C 1
ATOM 1796 O O . GLY A 1 223 ? 13.996 21.537 -10.287 1.00 56.38 223 GLY A O 1
ATOM 1797 N N . THR A 1 224 ? 16.143 20.910 -10.154 1.00 57.66 224 THR A N 1
ATOM 1798 C CA . THR A 1 224 ? 16.222 20.259 -11.464 1.00 57.66 224 THR A CA 1
ATOM 1799 C C . THR A 1 224 ? 15.633 18.849 -11.389 1.00 57.66 224 THR A C 1
ATOM 1801 O O . THR A 1 224 ? 16.016 18.054 -10.527 1.00 57.66 224 THR A O 1
ATOM 1804 N N . LYS A 1 225 ? 14.687 18.532 -12.288 1.00 61.69 225 LYS A N 1
ATOM 1805 C CA . LYS A 1 225 ? 14.159 17.167 -12.454 1.00 61.69 225 LYS A CA 1
ATOM 1806 C C . LYS A 1 225 ? 15.337 16.262 -12.818 1.00 61.69 225 LYS A C 1
ATOM 1808 O O . LYS A 1 225 ? 16.008 16.516 -13.817 1.00 61.69 225 LYS A O 1
ATOM 1813 N N . LYS A 1 226 ? 15.611 15.245 -12.000 1.00 73.75 226 LYS A N 1
ATOM 1814 C CA . LYS A 1 226 ? 16.569 14.204 -12.380 1.00 73.75 226 LYS A CA 1
ATOM 1815 C C . LYS A 1 226 ? 15.926 13.362 -13.466 1.00 73.75 226 LYS A C 1
ATOM 1817 O O . LYS A 1 226 ? 14.735 13.071 -13.379 1.00 73.75 226 LYS A O 1
ATOM 1822 N N . ASP A 1 227 ? 16.709 12.988 -14.463 1.00 78.69 227 ASP A N 1
ATOM 1823 C CA . ASP A 1 227 ? 16.272 12.067 -15.500 1.00 78.69 227 ASP A CA 1
ATOM 1824 C C . ASP A 1 227 ? 17.029 10.749 -15.351 1.00 78.69 227 ASP A C 1
ATOM 1826 O O . ASP A 1 227 ? 18.196 10.726 -14.957 1.00 78.69 227 ASP A O 1
ATOM 1830 N N . MET A 1 228 ? 16.335 9.653 -15.610 1.00 86.19 228 MET A N 1
ATOM 1831 C CA . MET A 1 228 ? 16.896 8.310 -15.654 1.00 86.19 228 MET A CA 1
ATOM 1832 C C . MET A 1 228 ? 16.286 7.663 -16.879 1.00 86.19 228 MET A C 1
ATOM 1834 O O . MET A 1 228 ? 15.068 7.501 -16.918 1.00 86.19 228 MET A O 1
ATOM 1838 N N . ASP A 1 229 ? 17.106 7.319 -17.867 1.00 92.06 229 ASP A N 1
ATOM 1839 C CA . ASP A 1 229 ? 16.618 6.629 -19.055 1.00 92.06 229 ASP A CA 1
ATOM 1840 C C . ASP A 1 229 ? 16.099 5.220 -18.715 1.00 92.06 229 ASP A C 1
ATOM 1842 O O . ASP A 1 229 ? 16.359 4.652 -17.645 1.00 92.06 229 ASP A O 1
ATOM 1846 N N . PHE A 1 230 ? 15.310 4.664 -19.635 1.00 93.94 230 PHE A N 1
ATOM 1847 C CA . PHE A 1 230 ? 14.717 3.344 -19.451 1.00 93.94 230 PHE A CA 1
ATOM 1848 C C . PHE A 1 230 ? 15.784 2.257 -19.277 1.00 93.94 230 PHE A C 1
ATOM 1850 O O . PHE A 1 230 ? 15.645 1.412 -18.398 1.00 93.94 230 PHE A O 1
ATOM 1857 N N . GLU A 1 231 ? 16.862 2.295 -20.064 1.00 95.25 231 GLU A N 1
ATOM 1858 C CA . GLU A 1 231 ? 17.901 1.262 -20.045 1.00 95.25 231 GLU A CA 1
ATOM 1859 C C . GLU A 1 231 ? 18.641 1.212 -18.697 1.00 95.25 231 GLU A C 1
ATOM 1861 O O . GLU A 1 231 ? 18.904 0.131 -18.161 1.00 95.25 231 GLU A O 1
ATOM 1866 N N . THR A 1 232 ? 18.937 2.372 -18.103 1.00 94.38 232 THR A N 1
ATOM 1867 C CA . THR A 1 232 ? 19.586 2.470 -16.791 1.00 94.38 232 THR A CA 1
ATOM 1868 C C . THR A 1 232 ? 18.694 1.907 -15.696 1.00 94.38 232 THR A C 1
ATOM 1870 O O . THR A 1 232 ? 19.178 1.156 -14.847 1.00 94.38 232 THR A O 1
ATOM 1873 N N . TRP A 1 233 ? 17.399 2.229 -15.715 1.00 95.19 233 TRP A N 1
ATOM 1874 C CA . TRP A 1 233 ? 16.450 1.669 -14.754 1.00 95.19 233 TRP A CA 1
ATOM 1875 C C . TRP A 1 233 ? 16.260 0.158 -14.957 1.00 95.19 233 TRP A C 1
ATOM 1877 O O . TRP A 1 233 ? 16.365 -0.613 -14.006 1.00 95.19 233 TRP A O 1
ATOM 1887 N N . GLN A 1 234 ? 16.078 -0.291 -16.200 1.00 95.62 234 GLN A N 1
ATOM 1888 C CA . GLN A 1 234 ? 15.928 -1.705 -16.555 1.00 95.62 234 GLN A CA 1
ATOM 1889 C C . GLN A 1 234 ? 17.143 -2.534 -16.119 1.00 95.62 234 GLN A C 1
ATOM 1891 O O . GLN A 1 234 ? 16.998 -3.662 -15.650 1.00 95.62 234 GLN A O 1
ATOM 1896 N N . ARG A 1 235 ? 18.358 -1.976 -16.213 1.00 94.81 235 ARG A N 1
ATOM 1897 C CA . ARG A 1 235 ? 19.589 -2.635 -15.753 1.00 94.81 235 ARG A CA 1
ATOM 1898 C C . ARG A 1 235 ? 19.550 -2.979 -14.262 1.00 94.81 235 ARG A C 1
ATOM 1900 O O . ARG A 1 235 ? 20.117 -3.999 -13.880 1.00 94.81 235 ARG A O 1
ATOM 1907 N N . GLN A 1 236 ? 18.869 -2.176 -13.442 1.00 93.19 236 GLN A N 1
ATOM 1908 C CA . GLN A 1 236 ? 18.687 -2.432 -12.005 1.00 93.19 236 GLN A CA 1
ATOM 1909 C C . GLN A 1 236 ? 17.711 -3.584 -11.729 1.00 93.19 236 GLN A C 1
ATOM 1911 O O . GLN A 1 236 ? 17.748 -4.167 -10.651 1.00 93.19 236 GLN A O 1
ATOM 1916 N N . ASN A 1 237 ? 16.876 -3.932 -12.709 1.00 94.81 237 ASN A N 1
ATOM 1917 C CA . ASN A 1 237 ? 15.891 -5.009 -12.640 1.00 94.81 237 ASN A CA 1
ATOM 1918 C C . ASN A 1 237 ? 16.361 -6.289 -13.356 1.00 94.81 237 ASN A C 1
ATOM 1920 O O . ASN A 1 237 ? 15.557 -7.187 -13.604 1.00 94.81 237 ASN A O 1
ATOM 1924 N N . ARG A 1 238 ? 17.640 -6.391 -13.742 1.00 93.06 238 ARG A N 1
ATOM 1925 C CA . ARG A 1 238 ? 18.162 -7.610 -14.373 1.00 93.06 238 ARG A CA 1
ATOM 1926 C C . ARG A 1 238 ? 18.267 -8.742 -13.357 1.00 93.06 238 ARG A C 1
ATOM 1928 O O . ARG A 1 238 ? 18.754 -8.534 -12.251 1.00 93.06 238 ARG A O 1
ATOM 1935 N N . GLY A 1 239 ? 17.855 -9.941 -13.756 1.00 91.06 239 GLY A N 1
ATOM 1936 C CA . GLY A 1 239 ? 17.982 -11.141 -12.929 1.00 91.06 239 GLY A CA 1
ATOM 1937 C C . GLY A 1 239 ? 16.998 -11.238 -11.760 1.00 91.06 239 GLY A C 1
ATOM 1938 O O . GLY A 1 239 ? 17.204 -12.078 -10.890 1.00 91.06 239 GLY A O 1
ATOM 1939 N N . ILE A 1 240 ? 15.959 -10.393 -11.711 1.00 92.06 240 ILE A N 1
ATOM 1940 C CA . ILE A 1 240 ? 14.963 -10.417 -10.623 1.00 92.06 240 ILE A CA 1
ATOM 1941 C C . ILE A 1 240 ? 13.971 -11.580 -10.741 1.00 92.06 240 ILE A C 1
ATOM 1943 O O . ILE A 1 240 ? 13.291 -11.903 -9.769 1.00 92.06 240 ILE A O 1
ATOM 1947 N N . GLU A 1 241 ? 13.858 -12.186 -11.926 1.00 91.94 241 GLU A N 1
ATOM 1948 C CA . GLU A 1 241 ? 13.016 -13.359 -12.147 1.00 91.94 241 GLU A CA 1
ATOM 1949 C C . GLU A 1 241 ? 13.653 -14.639 -11.603 1.00 91.94 241 GLU A C 1
ATOM 1951 O O . GLU A 1 241 ? 14.861 -14.722 -11.348 1.00 91.94 241 GLU A O 1
ATOM 1956 N N . THR A 1 242 ? 12.831 -15.681 -11.468 1.00 81.38 242 THR A N 1
ATOM 1957 C CA . THR A 1 242 ? 13.350 -17.001 -11.096 1.00 81.38 242 THR A CA 1
ATOM 1958 C C . THR A 1 242 ? 14.403 -17.463 -12.115 1.00 81.38 242 THR A C 1
ATOM 1960 O O . THR A 1 242 ? 14.323 -17.183 -13.316 1.00 81.38 242 THR A O 1
ATOM 1963 N N . ASN A 1 243 ? 15.454 -18.121 -11.620 1.00 79.19 243 ASN A N 1
ATOM 1964 C CA . ASN A 1 243 ? 16.616 -18.573 -12.400 1.00 79.19 243 ASN A CA 1
ATOM 1965 C C . ASN A 1 243 ? 17.495 -17.456 -13.000 1.00 79.19 243 ASN A C 1
ATOM 1967 O O . ASN A 1 243 ? 18.295 -17.727 -13.893 1.00 79.19 243 ASN A O 1
ATOM 1971 N N . GLY A 1 244 ? 17.372 -16.210 -12.525 1.00 79.88 244 GLY A N 1
ATOM 1972 C CA . GLY A 1 244 ? 18.196 -15.093 -13.001 1.00 79.88 244 GLY A CA 1
ATOM 1973 C C . GLY A 1 244 ? 17.806 -14.591 -14.394 1.00 79.88 244 GLY A C 1
ATOM 1974 O O . GLY A 1 244 ? 18.593 -13.910 -15.051 1.00 79.88 244 GLY A O 1
ATOM 1975 N N . THR A 1 245 ? 16.596 -14.926 -14.849 1.00 88.56 245 THR A N 1
ATOM 1976 C CA . THR A 1 245 ? 16.018 -14.365 -16.074 1.00 88.56 245 THR A CA 1
ATOM 1977 C C . THR A 1 245 ? 15.526 -12.928 -15.833 1.00 88.56 245 THR A C 1
ATOM 1979 O O . THR A 1 245 ? 15.696 -12.366 -14.746 1.00 88.56 245 THR A O 1
ATOM 1982 N N . ASN A 1 246 ? 14.957 -12.280 -16.852 1.00 91.69 246 ASN A N 1
ATOM 1983 C CA . ASN A 1 246 ? 14.490 -10.896 -16.756 1.00 91.69 246 ASN A CA 1
ATOM 1984 C C . ASN A 1 246 ? 12.972 -10.829 -16.906 1.00 91.69 246 ASN A C 1
ATOM 1986 O O . ASN A 1 246 ? 12.402 -11.530 -17.743 1.00 91.69 246 ASN A O 1
ATOM 1990 N N . VAL A 1 247 ? 12.340 -9.912 -16.171 1.00 94.25 247 VAL A N 1
ATOM 1991 C CA . VAL A 1 247 ? 10.961 -9.502 -16.467 1.00 94.25 247 VAL A CA 1
ATOM 1992 C C . VAL A 1 247 ? 10.921 -8.935 -17.895 1.00 94.25 247 VAL A C 1
ATOM 1994 O O . VAL A 1 247 ? 11.788 -8.116 -18.221 1.00 94.25 247 VAL A O 1
ATOM 1997 N N . PRO A 1 248 ? 9.945 -9.311 -18.742 1.00 95.31 248 PRO A N 1
ATOM 1998 C CA . PRO A 1 248 ? 9.904 -8.871 -20.134 1.00 95.31 248 PRO A CA 1
ATOM 1999 C C . PRO A 1 248 ? 9.931 -7.348 -20.308 1.00 95.31 248 PRO A C 1
ATOM 2001 O O . PRO A 1 248 ? 9.276 -6.604 -19.572 1.00 95.31 248 PRO A O 1
ATOM 2004 N N . ASP A 1 249 ? 10.632 -6.890 -21.345 1.00 94.75 249 ASP A N 1
ATOM 2005 C CA . ASP A 1 249 ? 10.879 -5.466 -21.599 1.00 94.75 249 ASP A CA 1
ATOM 2006 C C . ASP A 1 249 ? 9.597 -4.647 -21.722 1.00 94.75 249 ASP A C 1
ATOM 2008 O O . ASP A 1 249 ? 9.526 -3.546 -21.190 1.00 94.75 249 ASP A O 1
ATOM 2012 N N . HIS A 1 250 ? 8.554 -5.190 -22.354 1.00 94.62 250 HIS A N 1
ATOM 2013 C CA . HIS A 1 250 ? 7.280 -4.486 -22.505 1.00 94.62 250 HIS A CA 1
ATOM 2014 C C . HIS A 1 250 ? 6.590 -4.213 -21.154 1.00 94.62 250 HIS A C 1
ATOM 2016 O O . HIS A 1 250 ? 5.998 -3.148 -20.988 1.00 94.62 250 HIS A O 1
ATOM 2022 N N . VAL A 1 251 ? 6.709 -5.121 -20.174 1.00 95.06 251 VAL A N 1
ATOM 2023 C CA . VAL A 1 251 ? 6.170 -4.934 -18.814 1.00 95.06 251 VAL A CA 1
ATOM 2024 C C . VAL A 1 251 ? 6.908 -3.785 -18.134 1.00 95.06 251 VAL A C 1
ATOM 2026 O O . VAL A 1 251 ? 6.297 -2.833 -17.649 1.00 95.06 251 VAL A O 1
ATOM 2029 N N . GLN A 1 252 ? 8.242 -3.847 -18.148 1.00 96.00 252 GLN A N 1
ATOM 2030 C CA . GLN A 1 252 ? 9.100 -2.826 -17.553 1.00 96.00 252 GLN A CA 1
ATOM 2031 C C . GLN A 1 252 ? 8.898 -1.461 -18.229 1.00 96.00 252 GLN A C 1
ATOM 2033 O O . GLN A 1 252 ? 8.747 -0.448 -17.547 1.00 96.00 252 GLN A O 1
ATOM 2038 N N . GLN A 1 253 ? 8.834 -1.423 -19.560 1.00 94.38 253 GLN A N 1
ATOM 2039 C CA . GLN A 1 253 ? 8.650 -0.206 -20.347 1.00 94.38 253 GLN A CA 1
ATOM 2040 C C . GLN A 1 253 ? 7.331 0.487 -20.010 1.00 94.38 253 GLN A C 1
ATOM 2042 O O . GLN A 1 253 ? 7.311 1.712 -19.883 1.00 94.38 253 GLN A O 1
ATOM 2047 N N . GLN A 1 254 ? 6.236 -0.261 -19.846 1.00 92.56 254 GLN A N 1
ATOM 2048 C CA . GLN A 1 254 ? 4.958 0.318 -19.433 1.00 92.56 254 GLN A CA 1
ATOM 2049 C C . GLN A 1 254 ? 5.049 0.934 -18.036 1.00 92.56 254 GLN A C 1
ATOM 2051 O O . GLN A 1 254 ? 4.694 2.100 -17.874 1.00 92.56 254 GLN A O 1
ATOM 2056 N N . VAL A 1 255 ? 5.603 0.212 -17.055 1.00 93.06 255 VAL A N 1
ATOM 2057 C CA . VAL A 1 255 ? 5.804 0.727 -15.688 1.00 93.06 255 VAL A CA 1
ATOM 2058 C C . VAL A 1 255 ? 6.649 2.003 -15.695 1.00 93.06 255 VAL A C 1
ATOM 2060 O O . VAL A 1 255 ? 6.228 3.028 -15.159 1.00 93.06 255 VAL A O 1
ATOM 2063 N N . TYR A 1 256 ? 7.803 1.980 -16.363 1.00 92.94 256 TYR A N 1
ATOM 2064 C CA . TYR A 1 256 ? 8.684 3.139 -16.506 1.00 92.94 256 TYR A CA 1
ATOM 2065 C C . TYR A 1 256 ? 7.968 4.327 -17.157 1.00 92.94 256 TYR A C 1
ATOM 2067 O O . TYR A 1 256 ? 8.018 5.453 -16.659 1.00 92.94 256 TYR A O 1
ATOM 2075 N N . THR A 1 257 ? 7.257 4.072 -18.258 1.00 90.06 257 THR A N 1
ATOM 2076 C CA . THR A 1 257 ? 6.525 5.099 -19.002 1.00 90.06 257 THR A CA 1
ATOM 2077 C C . THR A 1 257 ? 5.445 5.729 -18.133 1.00 90.06 257 THR A C 1
ATOM 2079 O O . THR A 1 257 ? 5.297 6.947 -18.152 1.00 90.06 257 THR A O 1
ATOM 2082 N N . LEU A 1 258 ? 4.724 4.934 -17.340 1.00 88.12 258 LEU A N 1
ATOM 2083 C CA . LEU A 1 258 ? 3.727 5.434 -16.399 1.00 88.12 258 LEU A CA 1
ATOM 2084 C C . LEU A 1 258 ? 4.368 6.297 -15.312 1.00 88.12 258 LEU A C 1
ATOM 2086 O O . LEU A 1 258 ? 3.879 7.391 -15.066 1.00 88.12 258 LEU A O 1
ATOM 2090 N N . VAL A 1 259 ? 5.488 5.881 -14.714 1.00 86.06 259 VAL A N 1
ATOM 2091 C CA . VAL A 1 259 ? 6.179 6.678 -13.681 1.00 86.06 259 VAL A CA 1
ATOM 2092 C C . VAL A 1 259 ? 6.750 7.988 -14.241 1.00 86.06 259 VAL A C 1
ATOM 2094 O O . VAL A 1 259 ? 6.694 9.022 -13.569 1.00 86.06 259 VAL A O 1
ATOM 2097 N N . ASN A 1 260 ? 7.277 7.972 -15.468 1.00 82.62 260 ASN A N 1
ATOM 2098 C CA . ASN A 1 260 ? 7.877 9.153 -16.091 1.00 82.62 260 ASN A CA 1
ATOM 2099 C C . ASN A 1 260 ? 6.829 10.120 -16.682 1.00 82.62 260 ASN A C 1
ATOM 2101 O O . ASN A 1 260 ? 7.011 11.337 -16.614 1.00 82.62 260 ASN A O 1
ATOM 2105 N N . LYS A 1 261 ? 5.724 9.597 -17.243 1.00 74.94 261 LYS A N 1
ATOM 2106 C CA . LYS A 1 261 ? 4.593 10.398 -17.756 1.00 74.94 261 LYS A CA 1
ATOM 2107 C C . LYS A 1 261 ? 3.682 10.905 -16.652 1.00 74.94 261 LYS A C 1
ATOM 2109 O O . LYS A 1 261 ? 3.103 11.979 -16.812 1.00 74.94 261 LYS A O 1
ATOM 2114 N N . ALA A 1 262 ? 3.526 10.148 -15.567 1.00 60.25 262 ALA A N 1
ATOM 2115 C CA . ALA A 1 262 ? 2.793 10.611 -14.407 1.00 60.25 262 ALA A CA 1
ATOM 2116 C C . ALA A 1 262 ? 3.525 11.839 -13.869 1.00 60.25 262 ALA A C 1
ATOM 2118 O O . ALA A 1 262 ? 4.533 11.751 -13.171 1.00 60.25 262 ALA A O 1
ATOM 2119 N N . SER A 1 263 ? 3.013 13.017 -14.212 1.00 47.38 263 SER A N 1
ATOM 2120 C CA . SER A 1 263 ? 3.253 14.207 -13.423 1.00 47.38 263 SER A CA 1
ATOM 2121 C C . SER A 1 263 ? 2.557 13.935 -12.097 1.00 47.38 263 SER A C 1
ATOM 2123 O O . SER A 1 263 ? 1.376 14.228 -11.945 1.00 47.38 263 SER A O 1
ATOM 2125 N N . TRP A 1 264 ? 3.262 13.306 -11.156 1.00 48.09 264 TRP A N 1
ATOM 2126 C CA . TRP A 1 264 ? 2.868 13.265 -9.752 1.00 48.09 264 TRP A CA 1
ATOM 2127 C C . TRP A 1 264 ? 2.933 14.715 -9.259 1.00 48.09 264 TRP A C 1
ATOM 2129 O O . TRP A 1 264 ? 3.934 15.172 -8.701 1.00 48.09 264 TRP A O 1
ATOM 2139 N N . ARG A 1 265 ? 1.934 15.520 -9.646 1.00 35.44 265 ARG A N 1
ATOM 2140 C CA . ARG A 1 265 ? 1.923 16.960 -9.421 1.00 35.44 265 ARG A CA 1
ATOM 2141 C C . ARG A 1 265 ? 1.925 17.165 -7.919 1.00 35.44 265 ARG A C 1
ATOM 2143 O O . ARG A 1 265 ? 1.026 16.720 -7.220 1.00 35.44 265 ARG A O 1
ATOM 2150 N N . ARG A 1 266 ? 2.946 17.880 -7.440 1.00 39.84 266 ARG A N 1
ATOM 2151 C CA . ARG A 1 266 ? 3.028 18.443 -6.091 1.00 39.84 266 ARG A CA 1
ATOM 2152 C C . ARG A 1 266 ? 1.728 19.175 -5.745 1.00 39.84 266 ARG A C 1
ATOM 2154 O O . ARG A 1 266 ? 1.638 20.393 -5.909 1.00 39.84 266 ARG A O 1
ATOM 2161 N N . THR A 1 267 ? 0.755 18.494 -5.152 1.00 35.00 267 THR A N 1
ATOM 2162 C CA . THR A 1 267 ? -0.123 19.165 -4.198 1.00 35.00 267 THR A CA 1
ATOM 2163 C C . THR A 1 267 ? 0.806 19.682 -3.112 1.00 35.00 267 THR A C 1
ATOM 2165 O O . THR A 1 267 ? 1.513 18.886 -2.496 1.00 35.00 267 THR A O 1
ATOM 2168 N N . ARG A 1 268 ? 0.899 21.009 -2.952 1.00 35.88 268 ARG A N 1
ATOM 2169 C CA . ARG A 1 268 ? 1.771 21.706 -1.990 1.00 35.88 268 ARG A CA 1
ATOM 2170 C C . ARG A 1 268 ? 1.569 21.167 -0.570 1.00 35.88 268 ARG A C 1
ATOM 2172 O O . ARG A 1 268 ? 0.911 21.792 0.252 1.00 35.88 268 ARG A O 1
ATOM 2179 N N . CYS A 1 269 ? 2.187 20.047 -0.238 1.00 35.84 269 CYS A N 1
ATOM 2180 C CA . CYS A 1 269 ? 2.264 19.564 1.119 1.00 35.84 269 CYS A CA 1
ATOM 2181 C C . CYS A 1 269 ? 3.734 19.610 1.512 1.00 35.84 269 CYS A C 1
ATOM 2183 O O . CYS A 1 269 ? 4.509 18.695 1.250 1.00 35.84 269 CYS A O 1
ATOM 2185 N N . ARG A 1 270 ? 4.127 20.734 2.121 1.00 37.12 270 ARG A N 1
ATOM 2186 C CA . ARG A 1 270 ? 5.496 21.060 2.568 1.00 37.12 270 ARG A CA 1
ATOM 2187 C C . ARG A 1 270 ? 6.069 20.093 3.632 1.00 37.12 270 ARG A C 1
ATOM 2189 O O . ARG A 1 270 ? 6.995 20.469 4.339 1.00 37.12 270 ARG A O 1
ATOM 2196 N N . ARG A 1 271 ? 5.499 18.898 3.837 1.00 37.03 271 ARG A N 1
ATOM 2197 C CA . ARG A 1 271 ? 5.746 18.077 5.036 1.00 37.03 271 ARG A CA 1
ATOM 2198 C C . ARG A 1 271 ? 6.277 16.655 4.797 1.00 37.03 271 ARG A C 1
ATOM 2200 O O . ARG A 1 271 ? 6.657 16.033 5.783 1.00 37.03 271 ARG A O 1
ATOM 2207 N N . SER A 1 272 ? 6.355 16.149 3.558 1.00 38.69 272 SER A N 1
ATOM 2208 C CA . SER A 1 272 ? 7.108 14.918 3.217 1.00 38.69 272 SER A CA 1
ATOM 2209 C C . SER A 1 272 ? 7.141 14.681 1.693 1.00 38.69 272 SER A C 1
ATOM 2211 O O . SER A 1 272 ? 6.138 14.966 1.031 1.00 38.69 272 SER A O 1
ATOM 2213 N N . PRO A 1 273 ? 8.234 14.124 1.127 1.00 39.91 273 PRO A N 1
ATOM 2214 C CA . PRO A 1 273 ? 8.315 13.734 -0.289 1.00 39.91 273 PRO A CA 1
ATOM 2215 C C . PRO A 1 273 ? 7.248 12.706 -0.712 1.00 39.91 273 PRO A C 1
ATOM 2217 O O . PRO A 1 273 ? 6.911 12.633 -1.888 1.00 39.91 273 PRO A O 1
ATOM 2220 N N . PHE A 1 274 ? 6.649 11.973 0.234 1.00 45.03 274 PHE A N 1
ATOM 2221 C CA . PHE A 1 274 ? 5.565 11.017 -0.025 1.00 45.03 274 PHE A CA 1
ATOM 2222 C C . PHE A 1 274 ? 4.163 11.613 0.139 1.00 45.03 274 PHE A C 1
ATOM 2224 O O . PHE A 1 274 ? 3.165 10.945 -0.097 1.00 45.03 274 PHE A O 1
ATOM 2231 N N . CYS A 1 275 ? 4.054 12.875 0.561 1.00 37.81 275 CYS A N 1
ATOM 2232 C CA . CYS A 1 275 ? 2.765 13.546 0.720 1.00 37.81 275 CYS A CA 1
ATOM 2233 C C . CYS A 1 275 ? 2.172 14.055 -0.606 1.00 37.81 275 CYS A C 1
ATOM 2235 O O . CYS A 1 275 ? 1.024 14.486 -0.628 1.00 37.81 275 CYS A O 1
ATOM 2237 N N . CYS A 1 276 ? 2.953 14.021 -1.690 1.00 37.28 276 CYS A N 1
ATOM 2238 C CA . CYS A 1 276 ? 2.545 14.435 -3.037 1.00 37.28 276 CYS A CA 1
ATOM 2239 C C . CYS A 1 276 ? 1.991 13.273 -3.888 1.00 37.28 276 CYS A C 1
ATOM 2241 O O . CYS A 1 276 ? 1.830 13.426 -5.089 1.00 37.28 276 CYS A O 1
ATOM 2243 N N . VAL A 1 277 ? 1.694 12.121 -3.271 1.00 39.97 277 VAL A N 1
ATOM 2244 C CA . VAL A 1 277 ? 1.098 10.926 -3.909 1.00 39.97 277 VAL A CA 1
ATOM 2245 C C . VAL A 1 277 ? -0.394 11.130 -4.254 1.00 39.97 277 VAL A C 1
ATOM 2247 O O . VAL A 1 277 ? -1.031 10.245 -4.811 1.00 39.97 277 VAL A O 1
ATOM 2250 N N . LEU A 1 278 ? -0.957 12.311 -3.973 1.00 37.12 278 LEU A N 1
ATOM 2251 C CA . LEU A 1 278 ? -2.268 12.725 -4.473 1.00 37.12 278 LEU A CA 1
ATOM 2252 C C . LEU A 1 278 ? -2.163 13.050 -5.967 1.00 37.12 278 LEU A C 1
ATOM 2254 O O . LEU A 1 278 ? -1.849 14.171 -6.363 1.00 37.12 278 LEU A O 1
ATOM 2258 N N . ILE A 1 279 ? -2.412 12.036 -6.788 1.00 36.47 279 ILE A N 1
ATOM 2259 C CA . ILE A 1 279 ? -2.701 12.206 -8.207 1.00 36.47 279 ILE A CA 1
ATOM 2260 C C . ILE A 1 279 ? -4.117 12.791 -8.296 1.00 36.47 279 ILE A C 1
ATOM 2262 O O . ILE A 1 279 ? -5.098 12.069 -8.135 1.00 36.47 279 ILE A O 1
ATOM 2266 N N . GLU A 1 280 ? -4.231 14.092 -8.555 1.00 27.22 280 GLU A N 1
ATOM 2267 C CA . GLU A 1 280 ? -5.361 14.581 -9.350 1.00 27.22 280 GLU A CA 1
ATOM 2268 C C . GLU A 1 280 ? -5.006 14.322 -10.820 1.00 27.22 280 GLU A C 1
ATOM 2270 O O . GLU A 1 280 ? -3.989 14.824 -11.312 1.00 27.22 280 GLU A O 1
ATOM 2275 N N . ILE A 1 281 ? -5.803 13.471 -11.473 1.00 33.75 281 ILE A N 1
ATOM 2276 C CA . ILE A 1 281 ? -5.902 13.407 -12.937 1.00 33.75 281 ILE A CA 1
ATOM 2277 C C . ILE A 1 281 ? -6.846 14.526 -13.365 1.00 33.75 281 ILE A C 1
ATOM 2279 O O . ILE A 1 281 ? -7.939 14.600 -12.760 1.00 33.75 281 ILE A O 1
#